Protein AF-A0A317HAG6-F1 (afdb_monomer)

Solvent-accessible surface area (backbone atoms only — not comparable to full-atom values): 12948 Å² total; per-residue (Å²): 136,82,82,52,76,68,60,55,57,68,71,51,66,76,84,76,55,86,86,60,59,86,61,69,52,50,59,63,59,68,75,58,62,95,79,69,44,75,64,53,51,51,49,50,54,53,48,55,60,52,61,72,74,57,69,47,69,64,56,53,50,47,53,49,50,53,47,52,52,50,52,54,51,48,58,72,68,46,90,58,65,54,77,54,59,66,53,59,71,74,32,32,64,68,66,44,39,42,74,54,52,53,50,52,40,45,74,70,69,34,50,64,51,79,42,90,41,96,52,87,64,39,28,30,35,36,34,38,57,91,93,49,76,76,40,81,56,45,69,44,39,57,51,76,16,29,28,37,61,39,69,36,60,51,101,80,61,46,78,73,50,73,74,42,50,10,54,49,55,45,48,50,46,30,39,77,65,67,62,46,54,67,72,56,47,32,74,76,72,48,72,79,69,92,46,72,70,33,44,68,62,52,52,50,50,50,52,47,57,74,70,60,49,93,72,81,79,133

Nearest PDB structures (foldseek):
  3lm4-assembly1_D  TM=3.904E-01  e=4.372E-01  Rhodococcus jostii RHA1
  7q2a-assembly1_C  TM=3.606E-01  e=6.226E-01  Rhodococcus jostii RHA1
  7q2a-assembly1_A  TM=3.622E-01  e=7.004E-01  Rhodococcus jostii RHA1
  7q2a-assembly1_D  TM=3.608E-01  e=7.004E-01  Rhodococcus jostii RHA1
  8eoi-assembly1_A  TM=4.236E-01  e=1.507E+00  Homo sapiens

Structure (mmCIF, N/CA/C/O backbone):
data_AF-A0A317HAG6-F1
#
_entry.id   AF-A0A317HAG6-F1
#
loop_
_atom_site.group_PDB
_atom_site.id
_atom_site.type_symbol
_atom_site.label_atom_id
_atom_site.label_alt_id
_atom_site.label_comp_id
_atom_site.label_asym_id
_atom_site.label_entity_id
_atom_site.label_seq_id
_atom_site.pdbx_PDB_ins_code
_atom_site.Cartn_x
_atom_site.Cartn_y
_atom_site.Cartn_z
_atom_site.occupancy
_atom_site.B_iso_or_equiv
_atom_site.auth_seq_id
_atom_site.auth_comp_id
_atom_site.auth_asym_id
_atom_site.auth_atom_id
_atom_site.pdbx_PDB_model_num
ATOM 1 N N . MET A 1 1 ? 7.154 60.391 -50.712 1.00 53.00 1 MET A N 1
ATOM 2 C CA . MET A 1 1 ? 7.141 59.162 -51.530 1.00 53.00 1 MET A CA 1
ATOM 3 C C . MET A 1 1 ? 7.407 58.021 -50.569 1.00 53.00 1 MET A C 1
ATOM 5 O O . MET A 1 1 ? 8.440 58.061 -49.916 1.00 53.00 1 MET A O 1
ATOM 9 N N . GLN A 1 2 ? 6.435 57.138 -50.335 1.00 51.62 2 GLN A N 1
ATOM 10 C CA . GLN A 1 2 ? 6.663 55.986 -49.458 1.00 51.62 2 GLN A CA 1
ATOM 11 C C . GLN A 1 2 ? 7.398 54.907 -50.265 1.00 51.62 2 GLN A C 1
ATOM 13 O O . GLN A 1 2 ? 7.008 54.693 -51.415 1.00 51.62 2 GLN A O 1
ATOM 18 N N . PRO A 1 3 ? 8.456 54.287 -49.714 1.00 59.84 3 PRO A N 1
ATOM 19 C CA . PRO A 1 3 ? 9.164 53.211 -50.393 1.00 59.84 3 PRO A CA 1
ATOM 20 C C . PRO A 1 3 ? 8.224 52.027 -50.618 1.00 59.84 3 PRO A C 1
ATOM 22 O O . PRO A 1 3 ? 7.351 51.734 -49.795 1.00 59.84 3 PRO A O 1
ATOM 25 N N . THR A 1 4 ? 8.381 51.384 -51.766 1.00 72.31 4 THR A N 1
ATOM 26 C CA . THR A 1 4 ? 7.565 50.240 -52.177 1.00 72.31 4 THR A CA 1
ATOM 27 C C . THR A 1 4 ? 7.909 48.992 -51.358 1.00 72.31 4 THR A C 1
ATOM 29 O O . THR A 1 4 ? 8.992 48.878 -50.783 1.00 72.31 4 THR A O 1
ATOM 32 N N . PHE A 1 5 ? 6.974 48.041 -51.273 1.00 58.91 5 PHE A N 1
ATOM 33 C CA . PHE A 1 5 ? 7.144 46.803 -50.499 1.00 58.91 5 PHE A CA 1
ATOM 34 C C . PHE A 1 5 ? 8.403 46.018 -50.913 1.00 58.91 5 PHE A C 1
ATOM 36 O O . PHE A 1 5 ? 9.107 45.480 -50.062 1.00 58.91 5 PHE A O 1
ATOM 43 N N . GLU A 1 6 ? 8.734 46.036 -52.204 1.00 64.62 6 GLU A N 1
ATOM 44 C CA . GLU A 1 6 ? 9.920 45.381 -52.766 1.00 64.62 6 GLU A CA 1
ATOM 45 C C . GLU A 1 6 ? 11.230 46.066 -52.335 1.00 64.62 6 GLU A C 1
ATOM 47 O O . GLU A 1 6 ? 12.210 45.395 -52.009 1.00 64.62 6 GLU A O 1
ATOM 52 N N . GLU A 1 7 ? 11.242 47.398 -52.226 1.00 66.88 7 GLU A N 1
ATOM 53 C CA . GLU A 1 7 ? 12.405 48.159 -51.744 1.00 66.88 7 GLU A CA 1
ATOM 54 C C . GLU A 1 7 ? 12.663 47.930 -50.246 1.00 66.88 7 GLU A C 1
ATOM 56 O O . GLU A 1 7 ? 13.813 47.879 -49.805 1.00 66.88 7 GLU A O 1
ATOM 61 N N . ILE A 1 8 ? 11.602 47.725 -49.457 1.00 62.62 8 ILE A N 1
ATOM 62 C CA . ILE A 1 8 ? 11.706 47.383 -48.029 1.00 62.62 8 ILE A CA 1
ATOM 63 C C . ILE A 1 8 ? 12.262 45.960 -47.855 1.00 62.62 8 ILE A C 1
ATOM 65 O O . ILE A 1 8 ? 13.075 45.720 -46.959 1.00 62.62 8 ILE A O 1
ATOM 69 N N . GLN A 1 9 ? 11.880 45.029 -48.733 1.00 59.69 9 GLN A N 1
ATOM 70 C CA . GLN A 1 9 ? 12.336 43.638 -48.701 1.00 59.69 9 GLN A CA 1
ATOM 71 C C . GLN A 1 9 ? 13.819 43.496 -49.090 1.00 59.69 9 GLN A C 1
ATOM 73 O O . GLN A 1 9 ? 14.526 42.664 -48.525 1.00 59.69 9 GLN A O 1
ATOM 78 N N . ALA A 1 10 ? 14.316 44.342 -49.999 1.00 62.59 10 ALA A N 1
ATOM 79 C CA . ALA A 1 10 ? 15.729 44.383 -50.379 1.00 62.59 10 ALA A CA 1
ATOM 80 C C . ALA A 1 10 ? 16.634 44.989 -49.286 1.00 62.59 10 ALA A C 1
ATOM 82 O O . ALA A 1 10 ? 17.782 44.571 -49.132 1.00 62.59 10 ALA A O 1
ATOM 83 N N . ALA A 1 11 ? 16.122 45.952 -48.509 1.00 61.00 11 ALA A N 1
ATOM 84 C CA . ALA A 1 11 ? 16.869 46.616 -47.438 1.00 61.00 11 ALA A CA 1
ATOM 85 C C . ALA A 1 11 ? 16.963 45.782 -46.143 1.00 61.00 11 ALA A C 1
ATOM 87 O O . ALA A 1 11 ? 17.911 45.934 -45.369 1.00 61.00 11 ALA A O 1
ATOM 88 N N . GLN A 1 12 ? 16.004 44.884 -45.895 1.00 53.56 12 GLN A N 1
ATOM 89 C CA . GLN A 1 12 ? 16.014 43.972 -44.748 1.00 53.56 12 GLN A CA 1
ATOM 90 C C . GLN A 1 12 ? 16.798 42.695 -45.088 1.00 53.56 12 GLN A C 1
ATOM 92 O O . GLN A 1 12 ? 16.230 41.666 -45.446 1.00 53.56 12 GLN A O 1
ATOM 97 N N . GLY A 1 13 ? 18.130 42.783 -45.007 1.00 56.59 13 GLY A N 1
ATOM 98 C CA . GLY A 1 13 ? 19.070 41.722 -45.390 1.00 56.59 13 GLY A CA 1
ATOM 99 C C . GLY A 1 13 ? 18.724 40.318 -44.873 1.00 56.59 13 GLY A C 1
ATOM 100 O O . GLY A 1 13 ? 18.232 40.188 -43.757 1.00 56.59 13 GLY A O 1
ATOM 101 N N . THR A 1 14 ? 18.997 39.319 -45.730 1.00 55.16 14 THR A N 1
ATOM 102 C CA . THR A 1 14 ? 18.992 37.828 -45.634 1.00 55.16 14 THR A CA 1
ATOM 103 C C . THR A 1 14 ? 17.969 37.079 -44.765 1.00 55.16 14 THR A C 1
ATOM 105 O O . THR A 1 14 ? 17.706 35.919 -45.052 1.00 55.16 14 THR A O 1
ATOM 108 N N . ARG A 1 15 ? 17.313 37.694 -43.781 1.00 48.28 15 ARG A N 1
ATOM 109 C CA . ARG A 1 15 ? 16.342 37.081 -42.863 1.00 48.28 15 ARG A CA 1
ATOM 110 C C . ARG A 1 15 ? 15.025 36.665 -43.523 1.00 48.28 15 ARG A C 1
ATOM 112 O O . ARG A 1 15 ? 14.297 35.876 -42.936 1.00 48.28 15 ARG A O 1
ATOM 119 N N . LEU A 1 16 ? 14.714 37.191 -44.710 1.00 50.78 16 LEU A N 1
ATOM 120 C CA . LEU A 1 16 ? 13.490 36.880 -45.465 1.00 50.78 16 LEU A CA 1
ATOM 121 C C . LEU A 1 16 ? 13.735 36.020 -46.718 1.00 50.78 16 LEU A C 1
ATOM 123 O O . LEU A 1 16 ? 12.783 35.734 -47.440 1.00 50.78 16 LEU A O 1
ATOM 127 N N . ARG A 1 17 ? 14.976 35.590 -46.999 1.00 54.16 17 ARG A N 1
ATOM 128 C CA . ARG A 1 17 ? 15.223 34.610 -48.070 1.00 54.16 17 ARG A CA 1
ATOM 129 C C . ARG A 1 17 ? 14.907 33.216 -47.533 1.00 54.16 17 ARG A C 1
ATOM 131 O O . ARG A 1 17 ? 15.710 32.639 -46.816 1.00 54.16 17 ARG A O 1
ATOM 138 N N . GLN A 1 18 ? 13.725 32.706 -47.867 1.00 54.47 18 GLN A N 1
ATOM 139 C CA . GLN A 1 18 ? 13.268 31.363 -47.488 1.00 54.47 18 GLN A CA 1
ATOM 140 C C . GLN A 1 18 ? 13.907 30.229 -48.310 1.00 54.47 18 GLN A C 1
ATOM 142 O O . GLN A 1 18 ? 13.764 29.074 -47.928 1.00 54.47 18 GLN A O 1
ATOM 147 N N . ASP A 1 19 ? 14.615 30.549 -49.399 1.00 55.88 19 ASP A N 1
ATOM 148 C CA . ASP A 1 19 ? 15.110 29.550 -50.362 1.00 55.88 19 ASP A CA 1
ATOM 149 C C . ASP A 1 19 ? 16.563 29.104 -50.156 1.00 55.88 19 ASP A C 1
ATOM 151 O O . ASP A 1 19 ? 17.034 28.227 -50.873 1.00 55.88 19 ASP A O 1
ATOM 155 N N . VAL A 1 20 ? 17.301 29.687 -49.209 1.00 55.81 20 VAL A N 1
ATOM 156 C CA . VAL A 1 20 ? 18.678 29.254 -48.928 1.00 55.81 20 VAL A CA 1
ATOM 157 C C . VAL A 1 20 ? 18.873 29.275 -47.430 1.00 55.81 20 VAL A C 1
ATOM 159 O O . VAL A 1 20 ? 18.994 30.348 -46.829 1.00 55.81 20 VAL A O 1
ATOM 162 N N . ASN A 1 21 ? 18.871 28.101 -46.809 1.00 59.66 21 ASN A N 1
ATOM 163 C CA . ASN A 1 21 ? 19.208 28.063 -45.406 1.00 59.66 21 ASN A CA 1
ATOM 164 C C . ASN A 1 21 ? 20.701 28.400 -45.248 1.00 59.66 21 ASN A C 1
ATOM 166 O O . ASN A 1 21 ? 21.515 27.942 -46.049 1.00 59.66 21 ASN A O 1
ATOM 170 N N . PRO A 1 22 ? 21.105 29.153 -44.210 1.00 54.81 22 PRO A N 1
ATOM 171 C CA . PRO A 1 22 ? 22.504 29.542 -44.004 1.00 54.81 22 PRO A CA 1
ATOM 172 C C . PRO A 1 22 ? 23.494 28.371 -43.882 1.00 54.81 22 PRO A C 1
ATOM 174 O O . PRO A 1 22 ? 24.695 28.580 -43.980 1.00 54.81 22 PRO A O 1
ATOM 177 N N . TRP A 1 23 ? 23.003 27.156 -43.628 1.00 59.19 23 TRP A N 1
ATOM 178 C CA . TRP A 1 23 ? 23.804 25.935 -43.527 1.00 59.19 23 TRP A CA 1
ATOM 179 C C . TRP A 1 23 ? 23.892 25.142 -44.837 1.00 59.19 23 TRP A C 1
ATOM 181 O O . TRP A 1 23 ? 24.731 24.253 -44.928 1.00 59.19 23 TRP A O 1
ATOM 191 N N . ASP A 1 24 ? 23.097 25.470 -45.860 1.00 60.22 24 ASP A N 1
ATOM 192 C CA . ASP A 1 24 ? 23.197 24.816 -47.174 1.00 60.22 24 ASP A CA 1
ATOM 193 C C . ASP A 1 24 ? 24.517 25.181 -47.882 1.00 60.22 24 ASP A C 1
ATOM 195 O O . ASP A 1 24 ? 25.028 24.410 -48.692 1.00 60.22 24 ASP A O 1
ATOM 199 N N . THR A 1 25 ? 25.124 26.323 -47.536 1.00 56.75 25 THR A N 1
ATOM 200 C CA . THR A 1 25 ? 26.477 26.693 -47.986 1.00 56.75 25 THR A CA 1
ATOM 201 C C . THR A 1 25 ? 27.580 26.090 -47.122 1.00 56.75 25 THR A C 1
ATOM 203 O O . THR A 1 25 ? 28.713 26.018 -47.576 1.00 56.75 25 THR A O 1
ATOM 206 N N . TYR A 1 26 ? 27.277 25.604 -45.914 1.00 48.47 26 TYR A N 1
ATOM 207 C CA . TYR A 1 26 ? 28.289 25.091 -44.983 1.00 48.47 26 TYR A CA 1
ATOM 208 C C . TYR A 1 26 ? 28.955 23.813 -45.505 1.00 48.47 26 TYR A C 1
ATOM 210 O O . TYR A 1 26 ? 30.163 23.640 -45.376 1.00 48.47 26 TYR A O 1
ATOM 218 N N . SER A 1 27 ? 28.180 22.934 -46.148 1.00 54.06 27 SER A N 1
ATOM 219 C CA . SER A 1 27 ? 28.707 21.736 -46.811 1.00 54.06 27 SER A CA 1
ATOM 220 C C . SER A 1 27 ? 29.571 22.097 -48.022 1.00 54.06 27 SER A C 1
ATOM 222 O O . SER A 1 27 ? 30.658 21.560 -48.180 1.00 54.06 27 SER A O 1
ATOM 224 N N . ALA A 1 28 ? 29.135 23.072 -48.827 1.00 55.75 28 ALA A N 1
ATOM 225 C CA . ALA A 1 28 ? 29.878 23.534 -50.000 1.00 55.75 28 ALA A CA 1
ATOM 226 C C . ALA A 1 28 ? 31.165 24.306 -49.643 1.00 55.75 28 ALA A C 1
ATOM 228 O O . ALA A 1 28 ? 32.125 24.273 -50.406 1.00 55.75 28 ALA A O 1
ATOM 229 N N . GLU A 1 29 ? 31.194 24.987 -48.493 1.00 54.41 29 GLU A N 1
ATOM 230 C CA . GLU A 1 29 ? 32.376 25.671 -47.951 1.00 54.41 29 GLU A CA 1
ATOM 231 C C . GLU A 1 29 ? 33.368 24.699 -47.288 1.00 54.41 29 GLU A C 1
ATOM 233 O O . GLU A 1 29 ? 34.565 24.971 -47.283 1.00 54.41 29 GLU A O 1
ATOM 238 N N . MET A 1 30 ? 32.898 23.560 -46.765 1.00 51.91 30 MET A N 1
ATOM 239 C CA . MET A 1 30 ? 33.751 22.490 -46.221 1.00 51.91 30 MET A CA 1
ATOM 240 C C . MET A 1 30 ? 34.339 21.578 -47.308 1.00 51.91 30 MET A C 1
ATOM 242 O O . MET A 1 30 ? 35.431 21.047 -47.127 1.00 51.91 30 MET A O 1
ATOM 246 N N . ASP A 1 31 ? 33.642 21.409 -48.436 1.00 52.06 31 ASP A N 1
ATOM 247 C CA . ASP A 1 31 ? 34.062 20.522 -49.531 1.00 52.06 31 ASP A CA 1
ATOM 248 C C . ASP A 1 31 ? 35.133 21.131 -50.456 1.00 52.06 31 ASP A C 1
ATOM 250 O O . ASP A 1 31 ? 35.652 20.442 -51.337 1.00 52.06 31 ASP A O 1
ATOM 254 N N . PHE A 1 32 ? 35.480 22.413 -50.296 1.00 51.19 32 PHE A N 1
ATOM 255 C CA . PHE A 1 32 ? 36.412 23.089 -51.200 1.00 51.19 32 PHE A CA 1
ATOM 256 C C . PHE A 1 32 ? 37.341 24.061 -50.468 1.00 51.19 32 PHE A C 1
ATOM 258 O O . PHE A 1 32 ? 37.243 25.278 -50.618 1.00 51.19 32 PHE A O 1
ATOM 265 N N . ASP A 1 33 ? 38.298 23.515 -49.719 1.00 51.16 33 ASP A N 1
ATOM 266 C CA . ASP A 1 33 ? 39.528 24.245 -49.419 1.00 51.16 33 ASP A CA 1
ATOM 267 C C . ASP A 1 33 ? 40.542 23.957 -50.550 1.00 51.16 33 ASP A C 1
ATOM 269 O O . ASP A 1 33 ? 41.047 22.832 -50.656 1.00 51.16 33 ASP A O 1
ATOM 273 N N . PRO A 1 34 ? 40.802 24.910 -51.467 1.00 54.91 34 PRO A N 1
ATOM 274 C CA . PRO A 1 34 ? 41.621 24.686 -52.661 1.00 54.91 34 PRO A CA 1
ATOM 275 C C . PRO A 1 34 ? 43.101 24.373 -52.369 1.00 54.91 34 PRO A C 1
ATOM 277 O O . PRO A 1 34 ? 43.828 24.033 -53.302 1.00 54.91 34 PRO A O 1
ATOM 280 N N . ASP A 1 35 ? 43.530 24.434 -51.103 1.00 56.09 35 ASP A N 1
ATOM 281 C CA . ASP A 1 35 ? 44.892 24.124 -50.655 1.00 56.09 35 ASP A CA 1
ATOM 282 C C . ASP A 1 35 ? 45.018 22.785 -49.888 1.00 56.09 35 ASP A C 1
ATOM 284 O O . ASP A 1 35 ? 46.095 22.475 -49.362 1.00 56.09 35 ASP A O 1
ATOM 288 N N . ILE A 1 36 ? 43.980 21.930 -49.855 1.00 57.44 36 ILE A N 1
ATOM 289 C CA . ILE A 1 36 ? 44.128 20.557 -49.335 1.00 57.44 36 ILE A CA 1
ATOM 290 C C . ILE A 1 36 ? 44.965 19.733 -50.314 1.00 57.44 36 ILE A C 1
ATOM 292 O O . ILE A 1 36 ? 44.502 19.136 -51.287 1.00 57.44 36 ILE A O 1
ATOM 296 N N . THR A 1 37 ? 46.263 19.704 -50.039 1.00 67.50 37 THR A N 1
ATOM 297 C CA . THR A 1 37 ? 47.188 18.794 -50.705 1.00 67.50 37 THR A CA 1
ATOM 298 C C . THR A 1 37 ? 46.797 17.334 -50.413 1.00 67.50 37 THR A C 1
ATOM 300 O O . THR A 1 37 ? 46.320 17.027 -49.317 1.00 67.50 37 THR A O 1
ATOM 303 N N . PRO A 1 38 ? 47.046 16.389 -51.341 1.00 70.38 38 PRO A N 1
ATOM 304 C CA . PRO A 1 38 ? 46.760 14.962 -51.128 1.00 70.38 38 PRO A CA 1
ATOM 305 C C . PRO A 1 38 ? 47.443 14.382 -49.881 1.00 70.38 38 PRO A C 1
ATOM 307 O O . PRO A 1 38 ? 46.998 13.390 -49.311 1.00 70.38 38 PRO A O 1
ATOM 310 N N . GLU A 1 3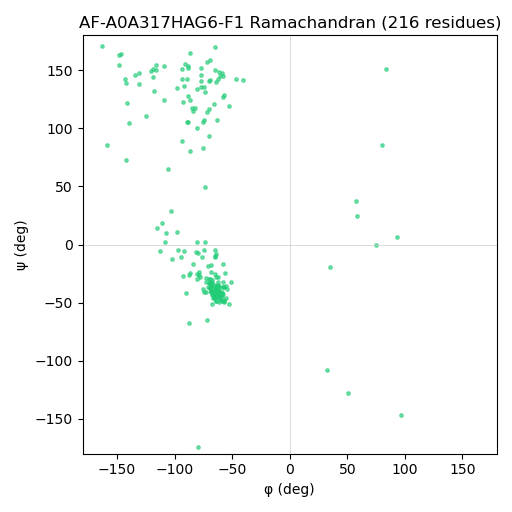9 ? 48.541 15.007 -49.462 1.00 69.31 39 GLU A N 1
ATOM 311 C CA . GLU A 1 39 ? 49.291 14.665 -48.260 1.00 69.31 39 GLU A CA 1
ATOM 312 C C . GLU A 1 39 ? 48.584 15.139 -46.982 1.00 69.31 39 GLU A C 1
ATOM 314 O O . GLU A 1 39 ? 48.534 14.389 -46.009 1.00 69.31 39 GLU A O 1
ATOM 319 N N . LEU A 1 40 ? 47.955 16.321 -47.008 1.00 69.56 40 LEU A N 1
ATOM 320 C CA . LEU A 1 40 ? 47.132 16.828 -45.910 1.00 69.56 40 LEU A CA 1
ATOM 321 C C . LEU A 1 40 ? 45.846 16.009 -45.751 1.00 69.56 40 LEU A C 1
ATOM 323 O O . LEU A 1 40 ? 45.499 15.656 -44.630 1.00 69.56 40 LEU A O 1
ATOM 327 N N . GLN A 1 41 ? 45.197 15.616 -46.854 1.00 69.75 41 GLN A N 1
ATOM 328 C CA . GLN A 1 41 ? 44.040 14.714 -46.796 1.00 69.75 41 GLN A CA 1
ATOM 329 C C . GLN A 1 41 ? 44.414 13.371 -46.159 1.00 69.75 41 GLN A C 1
ATOM 331 O O . GLN A 1 41 ? 43.714 12.887 -45.276 1.00 69.75 41 GLN A O 1
ATOM 336 N N . ARG A 1 42 ? 45.570 12.804 -46.533 1.00 76.31 42 ARG A N 1
ATOM 337 C CA . ARG A 1 42 ? 46.060 11.558 -45.931 1.00 76.31 42 ARG A CA 1
ATOM 338 C C . ARG A 1 42 ? 46.341 11.710 -44.435 1.00 76.31 42 ARG A C 1
ATOM 340 O O . ARG A 1 42 ? 46.051 10.793 -43.679 1.00 76.31 42 ARG A O 1
ATOM 347 N N . GLN A 1 43 ? 46.886 12.851 -44.008 1.00 73.75 43 GLN A N 1
ATOM 348 C CA . GLN A 1 43 ? 47.118 13.149 -42.591 1.00 73.75 43 GLN A CA 1
ATOM 349 C C . GLN A 1 43 ? 45.813 13.360 -41.817 1.00 73.75 43 GLN A C 1
ATOM 351 O O . GLN A 1 43 ? 45.724 12.934 -40.669 1.00 73.75 43 GLN A O 1
ATOM 356 N N . ILE A 1 44 ? 44.800 13.977 -42.432 1.00 72.25 44 ILE A N 1
ATOM 357 C CA . ILE A 1 44 ? 43.459 14.125 -41.852 1.00 72.25 44 ILE A CA 1
ATOM 358 C C . ILE A 1 44 ? 42.807 12.751 -41.685 1.00 72.25 44 ILE A C 1
ATOM 360 O O . ILE A 1 44 ? 42.292 12.458 -40.610 1.00 72.25 44 ILE A O 1
ATOM 364 N N . ASP A 1 45 ? 42.884 11.890 -42.700 1.00 73.88 45 ASP A N 1
ATOM 365 C CA . ASP A 1 45 ? 42.321 10.538 -42.656 1.00 73.88 45 ASP A CA 1
ATOM 366 C C . ASP A 1 45 ? 43.044 9.659 -41.617 1.00 73.88 45 ASP A C 1
ATOM 368 O O . ASP A 1 45 ? 42.402 8.941 -40.849 1.00 73.88 45 ASP A O 1
ATOM 372 N N . GLU A 1 46 ? 44.376 9.753 -41.536 1.00 72.06 46 GLU A N 1
ATOM 373 C CA . GLU A 1 46 ? 45.203 9.065 -40.534 1.00 72.06 46 GLU A CA 1
ATOM 374 C C . GLU A 1 46 ? 44.899 9.581 -39.113 1.00 72.06 46 GLU A C 1
ATOM 376 O O . GLU A 1 46 ? 44.688 8.795 -38.187 1.00 72.06 46 GLU A O 1
ATOM 381 N N . TYR A 1 47 ? 44.761 10.898 -38.932 1.00 64.25 47 TYR A N 1
ATOM 382 C CA . TYR A 1 47 ? 44.358 11.503 -37.660 1.00 64.25 47 TYR A CA 1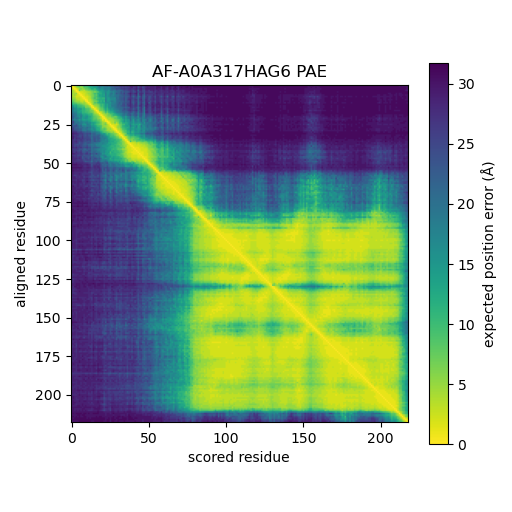
ATOM 383 C C . TYR A 1 47 ? 42.932 11.100 -37.256 1.00 64.25 47 TYR A C 1
ATOM 385 O O . TYR A 1 47 ? 42.699 10.736 -36.102 1.00 64.25 47 TYR A O 1
ATOM 393 N N . ALA A 1 48 ? 41.975 11.098 -38.188 1.00 66.56 48 ALA A N 1
ATOM 394 C CA . ALA A 1 48 ? 40.591 10.700 -37.942 1.00 66.56 48 ALA A CA 1
ATOM 395 C C . ALA A 1 48 ? 40.486 9.227 -37.514 1.00 66.56 48 ALA A C 1
ATOM 397 O O . ALA A 1 48 ? 39.759 8.914 -36.568 1.00 66.56 48 ALA A O 1
ATOM 398 N N . GLN A 1 49 ? 41.270 8.336 -38.132 1.00 64.88 49 GLN A N 1
ATOM 399 C CA . GLN A 1 49 ? 41.366 6.930 -37.720 1.00 64.88 49 GLN A CA 1
ATOM 400 C C . GLN A 1 49 ? 41.900 6.789 -36.285 1.00 64.88 49 GLN A C 1
ATOM 402 O O . GLN A 1 49 ? 41.363 6.010 -35.498 1.00 64.88 49 GLN A O 1
ATOM 407 N N . HIS A 1 50 ? 42.886 7.599 -35.893 1.00 60.28 50 HIS A N 1
ATOM 408 C CA . HIS A 1 50 ? 43.455 7.564 -34.542 1.00 60.28 50 HIS A CA 1
ATOM 409 C C . HIS A 1 50 ? 42.610 8.269 -33.467 1.00 60.28 50 HIS A C 1
ATOM 411 O O . HIS A 1 50 ? 42.716 7.929 -32.285 1.00 60.28 50 HIS A O 1
ATOM 417 N N . THR A 1 51 ? 41.750 9.217 -33.852 1.00 53.16 51 THR A N 1
ATOM 418 C CA . THR A 1 51 ? 40.910 9.994 -32.921 1.00 53.16 51 THR A CA 1
ATOM 419 C C . THR A 1 51 ? 39.768 9.153 -32.337 1.00 53.16 51 THR A C 1
ATOM 421 O O . THR A 1 51 ? 39.356 9.373 -31.199 1.00 53.16 51 THR A O 1
ATOM 424 N N . HIS A 1 52 ? 39.288 8.146 -33.074 1.00 52.62 52 HIS A N 1
ATOM 425 C CA . HIS A 1 52 ? 38.202 7.272 -32.621 1.00 52.62 52 HIS A CA 1
ATOM 426 C C . HIS A 1 52 ? 38.665 6.069 -31.781 1.00 52.62 52 HIS A C 1
ATOM 428 O O . HIS A 1 52 ? 37.894 5.579 -30.957 1.00 52.62 52 HIS A O 1
ATOM 434 N N . GLU A 1 53 ? 39.913 5.613 -31.926 1.00 48.16 53 GLU A N 1
ATOM 435 C CA . GLU A 1 53 ? 40.424 4.451 -31.178 1.00 48.16 53 GLU A CA 1
ATOM 436 C C . GLU A 1 53 ? 41.017 4.810 -29.806 1.00 48.16 53 GLU A C 1
ATOM 438 O O . GLU A 1 53 ? 40.980 3.999 -28.876 1.00 48.16 53 GLU A O 1
ATOM 443 N N . ASN A 1 54 ? 41.499 6.043 -29.631 1.00 50.34 54 ASN A N 1
ATOM 444 C CA . ASN A 1 54 ? 42.134 6.498 -28.395 1.00 50.34 54 ASN A CA 1
ATOM 445 C C . ASN A 1 54 ? 41.234 7.436 -27.584 1.00 50.34 54 ASN A C 1
ATOM 447 O O . ASN A 1 54 ? 41.595 8.578 -27.297 1.00 50.34 54 ASN A O 1
ATOM 451 N N . SER A 1 55 ? 40.096 6.941 -27.084 1.00 56.84 55 SER A N 1
ATOM 452 C CA . SER A 1 55 ? 39.623 7.511 -25.819 1.00 56.84 55 SER A CA 1
ATOM 453 C C . SER A 1 55 ? 40.698 7.168 -24.779 1.00 56.84 55 SER A C 1
ATOM 455 O O . SER A 1 55 ? 40.841 5.991 -24.433 1.00 56.84 55 SER A O 1
ATOM 457 N N . SER A 1 56 ? 41.488 8.162 -24.351 1.00 67.25 56 SER A N 1
ATOM 458 C CA . SER A 1 56 ? 42.541 8.010 -23.334 1.00 67.25 56 SER A CA 1
ATOM 459 C C . SER A 1 56 ? 42.056 7.101 -22.202 1.00 67.25 56 SER A C 1
ATOM 461 O O . SER A 1 56 ? 40.889 7.188 -21.815 1.00 67.25 56 SER A O 1
ATOM 463 N N . ASN A 1 57 ? 42.918 6.239 -21.652 1.00 66.31 57 ASN A N 1
ATOM 464 C CA . ASN A 1 57 ? 42.555 5.422 -20.485 1.00 66.31 57 ASN A CA 1
ATOM 465 C C . ASN A 1 57 ? 41.961 6.288 -19.365 1.00 66.31 57 ASN A C 1
ATOM 467 O O . ASN A 1 57 ? 41.002 5.872 -18.732 1.00 66.31 57 ASN A O 1
ATOM 471 N N . GLN A 1 58 ? 42.422 7.537 -19.241 1.00 66.44 58 GLN A N 1
ATOM 472 C CA . GLN A 1 58 ? 41.851 8.538 -18.341 1.00 66.44 58 GLN A CA 1
ATOM 473 C C . GLN A 1 58 ? 40.375 8.838 -18.642 1.00 66.44 58 GLN A C 1
ATOM 475 O O . GLN A 1 58 ? 39.574 8.900 -17.725 1.00 66.44 58 GLN A O 1
ATOM 480 N N . ASN A 1 59 ? 39.967 8.950 -19.910 1.00 69.94 59 ASN A N 1
ATOM 481 C CA . ASN A 1 59 ? 38.562 9.169 -20.276 1.00 69.94 59 ASN A CA 1
ATOM 482 C C . ASN A 1 59 ? 37.698 7.931 -19.994 1.00 69.94 59 ASN A C 1
ATOM 484 O O . ASN A 1 59 ? 36.525 8.073 -19.657 1.00 69.94 59 ASN A O 1
ATOM 488 N N . LYS A 1 60 ? 38.258 6.720 -20.124 1.00 74.94 60 LYS A N 1
ATOM 489 C CA . LYS A 1 60 ? 37.558 5.471 -19.773 1.00 74.94 60 LYS A CA 1
ATOM 490 C C . LYS A 1 60 ? 37.425 5.308 -18.257 1.00 74.94 60 LYS A C 1
ATOM 492 O O . LYS A 1 60 ? 36.366 4.897 -17.795 1.00 74.94 60 LYS A O 1
ATOM 497 N N . GLU A 1 61 ? 38.469 5.647 -17.505 1.00 75.12 61 GLU A N 1
ATOM 498 C CA . GLU A 1 61 ? 38.481 5.655 -16.038 1.00 75.12 61 GLU A CA 1
ATOM 499 C C . GLU A 1 61 ? 37.529 6.713 -15.480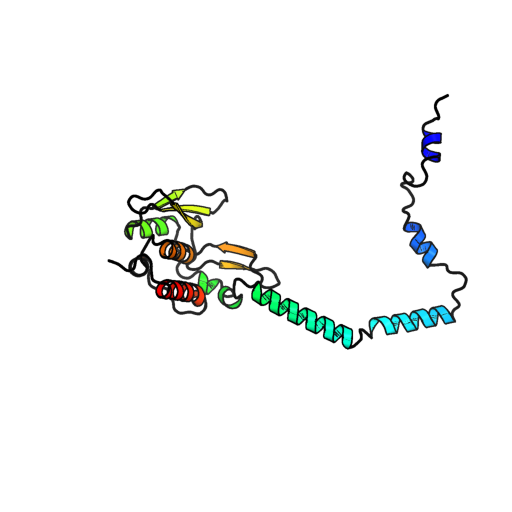 1.00 75.12 61 GLU A C 1
ATOM 501 O O . GLU A 1 61 ? 36.734 6.406 -14.598 1.00 75.12 61 GLU A O 1
ATOM 506 N N . GLU A 1 62 ? 37.520 7.921 -16.048 1.00 75.44 62 GLU A N 1
ATOM 507 C CA . GLU A 1 62 ? 36.532 8.945 -15.712 1.00 75.44 62 GLU A CA 1
ATOM 508 C C . GLU A 1 62 ? 35.122 8.453 -16.052 1.00 75.44 62 GLU A C 1
ATOM 510 O O . GLU A 1 62 ? 34.259 8.458 -15.185 1.00 75.44 62 GLU A O 1
ATOM 515 N N . LEU A 1 63 ? 34.866 7.925 -17.253 1.00 76.06 63 LEU A N 1
ATOM 516 C CA . LEU A 1 63 ? 33.545 7.385 -17.598 1.00 76.06 63 LEU A CA 1
ATOM 517 C C . LEU A 1 63 ? 33.105 6.258 -16.647 1.00 76.06 63 LEU A C 1
ATOM 519 O O . LEU A 1 63 ? 31.925 6.177 -16.313 1.00 76.06 63 LEU A O 1
ATOM 523 N N . ALA A 1 64 ? 34.030 5.412 -16.186 1.00 77.50 64 ALA A N 1
ATOM 524 C CA . ALA A 1 64 ? 33.761 4.399 -15.170 1.00 77.50 64 ALA A CA 1
ATOM 525 C C . ALA A 1 64 ? 33.446 5.024 -13.800 1.00 77.50 64 ALA A C 1
ATOM 527 O O . ALA A 1 64 ? 32.464 4.622 -13.181 1.00 77.50 64 ALA A O 1
ATOM 528 N N . ARG A 1 65 ? 34.195 6.050 -13.370 1.00 79.25 65 ARG A N 1
ATOM 529 C CA . ARG A 1 65 ? 33.925 6.800 -12.133 1.00 79.25 65 ARG A CA 1
ATOM 530 C C . ARG A 1 65 ? 32.548 7.457 -12.172 1.00 79.25 65 ARG A C 1
ATOM 532 O O . ARG A 1 65 ? 31.761 7.294 -11.252 1.00 79.25 65 ARG A O 1
ATOM 539 N N . TRP A 1 66 ? 32.223 8.131 -13.272 1.00 69.62 66 TRP A N 1
ATOM 540 C CA . TRP A 1 66 ? 30.916 8.747 -13.495 1.00 69.62 66 TRP A CA 1
ATOM 541 C C . TRP A 1 66 ? 29.791 7.708 -13.545 1.00 69.62 66 TRP A C 1
ATOM 543 O O . TRP A 1 66 ? 28.694 7.973 -13.060 1.00 69.62 66 TRP A O 1
ATOM 553 N N . LYS A 1 67 ? 30.034 6.513 -14.100 1.00 77.62 67 LYS A N 1
ATOM 554 C CA . LYS A 1 67 ? 29.075 5.401 -14.033 1.00 77.62 67 LYS A CA 1
ATOM 555 C C . LYS A 1 67 ? 28.861 4.917 -12.604 1.00 77.62 67 LYS A C 1
ATOM 557 O O . LYS A 1 67 ? 27.714 4.749 -12.218 1.00 77.62 67 LYS A O 1
ATOM 562 N N . GLU A 1 68 ? 29.918 4.736 -11.822 1.00 75.00 68 GLU A N 1
ATOM 563 C CA . GLU A 1 68 ? 29.825 4.304 -10.424 1.00 75.00 68 GLU A CA 1
ATOM 564 C C . GLU A 1 68 ? 29.133 5.358 -9.542 1.00 75.00 68 GLU A C 1
ATOM 566 O O . GLU A 1 68 ? 28.252 5.028 -8.746 1.00 75.00 68 GLU A O 1
ATOM 571 N N . GLU A 1 69 ? 29.453 6.640 -9.739 1.00 68.94 69 GLU A N 1
ATOM 572 C CA . GLU A 1 69 ? 28.754 7.767 -9.113 1.00 68.94 69 GLU A CA 1
ATOM 573 C C . GLU A 1 69 ? 27.266 7.751 -9.496 1.00 68.94 69 GLU A C 1
ATOM 575 O O . GLU A 1 69 ? 26.407 7.766 -8.619 1.00 68.94 69 GLU A O 1
ATOM 580 N N . ASN A 1 70 ? 26.932 7.598 -10.779 1.00 66.12 70 ASN A N 1
ATOM 581 C CA . ASN A 1 70 ? 25.538 7.519 -11.218 1.00 66.12 70 ASN A CA 1
ATOM 582 C C . ASN A 1 70 ? 24.814 6.270 -10.694 1.00 66.12 70 ASN A C 1
ATOM 584 O O . ASN A 1 70 ? 23.643 6.359 -10.340 1.00 66.12 70 ASN A O 1
ATOM 588 N N . GLU A 1 71 ? 25.478 5.118 -10.611 1.00 68.25 71 GLU A N 1
ATOM 589 C CA . GLU A 1 71 ? 24.911 3.886 -10.054 1.00 68.25 71 GLU A CA 1
ATOM 590 C C . GLU A 1 71 ? 24.680 3.995 -8.544 1.00 68.25 71 GLU A C 1
ATOM 592 O O . GLU A 1 71 ? 23.660 3.521 -8.042 1.00 68.25 71 GLU A O 1
ATOM 597 N N . SER A 1 72 ? 25.597 4.622 -7.802 1.00 62.66 72 SER A N 1
ATOM 598 C CA . SER A 1 72 ? 25.420 4.873 -6.366 1.00 62.66 72 SER A CA 1
ATOM 599 C C . SER A 1 72 ? 24.268 5.844 -6.106 1.00 62.66 72 SER A C 1
ATOM 601 O O . SER A 1 72 ? 23.383 5.547 -5.306 1.00 62.66 72 SER A O 1
ATOM 603 N N . VAL A 1 73 ? 24.193 6.929 -6.876 1.00 58.25 73 VAL A N 1
ATOM 604 C CA . VAL A 1 73 ? 23.092 7.893 -6.829 1.00 58.25 73 VAL A CA 1
ATOM 605 C C . VAL A 1 73 ? 21.766 7.239 -7.248 1.00 58.25 73 VAL A C 1
ATOM 607 O O . VAL A 1 73 ? 20.740 7.448 -6.604 1.00 58.25 73 VAL A O 1
ATOM 610 N N . ALA A 1 74 ? 21.761 6.374 -8.265 1.00 55.16 74 ALA A N 1
ATOM 611 C CA . ALA A 1 74 ? 20.576 5.618 -8.672 1.00 55.16 74 ALA A CA 1
ATOM 612 C C . ALA A 1 74 ? 20.097 4.647 -7.580 1.00 55.16 74 ALA A C 1
ATOM 614 O O . ALA A 1 74 ? 18.890 4.531 -7.367 1.00 55.16 74 ALA A O 1
ATOM 615 N N . LYS A 1 75 ? 21.010 4.002 -6.839 1.00 57.41 75 LYS A N 1
ATOM 616 C CA . LYS A 1 75 ? 20.670 3.185 -5.658 1.00 57.41 75 LYS A CA 1
ATOM 617 C C . LYS A 1 75 ? 20.040 4.028 -4.546 1.00 57.41 75 LYS A C 1
ATOM 619 O O . LYS A 1 75 ? 19.100 3.569 -3.905 1.00 57.41 75 LYS A O 1
ATOM 624 N N . GLU A 1 76 ? 20.499 5.261 -4.338 1.00 48.88 76 GLU A N 1
ATOM 625 C CA . GLU A 1 76 ? 19.893 6.189 -3.369 1.00 48.88 76 GLU A CA 1
ATOM 626 C C . GLU A 1 76 ? 18.493 6.660 -3.801 1.00 48.88 76 GLU A C 1
ATOM 628 O O . GLU A 1 76 ? 17.595 6.803 -2.967 1.00 48.88 76 GLU A O 1
ATOM 633 N N . TYR A 1 77 ? 18.264 6.832 -5.108 1.00 43.09 77 TYR A N 1
ATOM 634 C CA . TYR A 1 77 ? 16.943 7.132 -5.672 1.00 43.09 77 TYR A CA 1
ATOM 635 C C . TYR A 1 77 ? 16.042 5.900 -5.855 1.00 43.09 77 TYR A C 1
ATOM 637 O O . TYR A 1 77 ? 14.854 6.056 -6.157 1.00 43.09 77 TYR A O 1
ATOM 645 N N . GLN A 1 78 ? 16.532 4.679 -5.622 1.00 52.47 78 GLN A N 1
ATOM 646 C CA . GLN A 1 78 ? 15.700 3.476 -5.598 1.00 52.47 78 GLN A CA 1
ATOM 647 C C . GLN A 1 78 ? 14.887 3.422 -4.298 1.00 52.47 78 GLN A C 1
ATOM 649 O O . GLN A 1 78 ? 15.193 2.725 -3.335 1.00 52.47 78 GLN A O 1
ATOM 654 N N . TRP A 1 79 ? 13.753 4.126 -4.294 1.00 51.97 79 TRP A N 1
ATOM 655 C CA . TRP A 1 79 ? 12.745 4.073 -3.224 1.00 51.97 79 TRP A CA 1
ATOM 656 C C . TRP A 1 79 ? 12.082 2.686 -3.092 1.00 51.97 79 TRP A C 1
ATOM 658 O O . TRP A 1 79 ? 11.281 2.437 -2.178 1.00 51.97 79 TRP A O 1
ATOM 668 N N . VAL A 1 80 ? 12.360 1.794 -4.042 1.00 59.91 80 VAL A N 1
ATOM 669 C CA . VAL A 1 80 ? 11.821 0.449 -4.195 1.00 59.91 80 VAL A CA 1
ATOM 670 C C . VAL A 1 80 ? 12.960 -0.448 -4.675 1.00 59.91 80 VAL A C 1
ATOM 672 O O . VAL A 1 80 ? 13.523 -0.179 -5.729 1.00 59.91 80 VAL A O 1
ATOM 675 N N . THR A 1 81 ? 13.285 -1.506 -3.931 1.00 64.25 81 THR A N 1
ATOM 676 C CA . THR A 1 81 ? 14.220 -2.539 -4.390 1.00 64.25 81 THR A CA 1
ATOM 677 C C . THR A 1 81 ? 13.549 -3.350 -5.507 1.00 64.25 81 THR A C 1
ATOM 679 O O . THR A 1 81 ? 12.524 -3.992 -5.249 1.00 64.25 81 THR A O 1
ATOM 682 N N . PRO A 1 82 ? 14.076 -3.339 -6.748 1.00 63.94 82 PRO A N 1
ATOM 683 C CA . PRO A 1 82 ? 13.433 -4.014 -7.881 1.00 63.94 82 PRO A CA 1
ATOM 684 C C . PRO A 1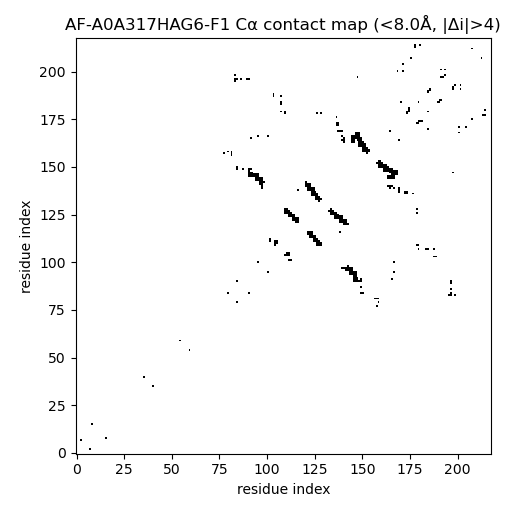 82 ? 13.219 -5.514 -7.644 1.00 63.94 82 PRO A C 1
ATOM 686 O O . PRO A 1 82 ? 12.212 -6.085 -8.056 1.00 63.94 82 PRO A O 1
ATOM 689 N N . GLU A 1 83 ? 14.120 -6.149 -6.894 1.00 66.19 83 GLU A N 1
ATOM 690 C CA . GLU A 1 83 ? 14.067 -7.575 -6.557 1.00 66.19 83 GLU A CA 1
ATOM 691 C C . GLU A 1 83 ? 12.811 -7.959 -5.753 1.00 66.19 83 GLU A C 1
ATOM 693 O O . GLU A 1 83 ? 12.198 -8.987 -6.037 1.00 66.19 83 GLU A O 1
ATOM 698 N N . GLU A 1 84 ? 12.342 -7.105 -4.832 1.00 66.69 84 GLU A N 1
ATOM 699 C CA . GLU A 1 84 ? 11.121 -7.355 -4.040 1.00 66.69 84 GLU A CA 1
ATOM 700 C C . GLU A 1 84 ? 9.826 -7.258 -4.877 1.00 66.69 84 GLU A C 1
ATOM 702 O O . GLU A 1 84 ? 8.753 -7.724 -4.460 1.00 66.69 84 GLU A O 1
ATOM 707 N N . TYR A 1 85 ? 9.901 -6.613 -6.044 1.00 72.38 85 TYR A N 1
ATOM 708 C CA . TYR A 1 85 ? 8.764 -6.326 -6.922 1.00 72.38 85 TYR A CA 1
ATOM 709 C C . TYR A 1 85 ? 8.811 -7.083 -8.252 1.00 72.38 85 TYR A C 1
ATOM 711 O O . TYR A 1 85 ? 7.827 -7.047 -8.989 1.00 72.38 85 TYR A O 1
ATOM 719 N N . ARG A 1 86 ? 9.903 -7.810 -8.519 1.00 69.31 86 ARG A N 1
ATOM 720 C CA . ARG A 1 86 ? 10.125 -8.601 -9.735 1.00 69.31 86 ARG A CA 1
ATOM 721 C C . ARG A 1 86 ? 9.086 -9.711 -9.920 1.00 69.31 86 ARG A C 1
ATOM 723 O O . ARG A 1 86 ? 8.689 -10.000 -11.044 1.00 69.31 86 ARG A O 1
ATOM 730 N N . ASP A 1 87 ? 8.626 -10.324 -8.829 1.00 77.94 87 ASP A N 1
ATOM 731 C CA . ASP A 1 87 ? 7.602 -11.374 -8.873 1.00 77.94 87 ASP A CA 1
ATOM 732 C C . ASP A 1 87 ? 6.191 -10.791 -8.684 1.00 77.94 87 ASP A C 1
ATOM 734 O O . ASP A 1 87 ? 5.671 -10.701 -7.566 1.00 77.94 87 ASP A O 1
ATOM 738 N N . GLU A 1 88 ? 5.550 -10.397 -9.792 1.00 80.38 88 GLU A N 1
ATOM 739 C CA . GLU A 1 88 ? 4.151 -9.947 -9.776 1.00 80.38 88 GLU A CA 1
ATOM 740 C C . GLU A 1 88 ? 3.208 -11.033 -9.219 1.00 80.38 88 GLU A C 1
ATOM 742 O O . GLU A 1 88 ? 2.259 -10.718 -8.495 1.00 80.38 88 GLU A O 1
ATOM 747 N N . GLY A 1 89 ? 3.470 -12.312 -9.513 1.00 81.44 89 GLY A N 1
ATOM 748 C CA . GLY A 1 89 ? 2.600 -13.435 -9.158 1.00 81.44 89 GLY A CA 1
ATOM 749 C C . GLY A 1 89 ? 2.516 -13.658 -7.651 1.00 81.44 89 GLY A C 1
ATOM 750 O O . GLY A 1 89 ? 1.419 -13.757 -7.091 1.00 81.44 89 GLY A O 1
ATOM 751 N N . ALA A 1 90 ? 3.660 -13.647 -6.964 1.00 83.06 90 ALA A N 1
ATOM 752 C CA . ALA A 1 90 ? 3.702 -13.757 -5.506 1.00 83.06 90 ALA A CA 1
ATOM 753 C C . ALA A 1 90 ? 2.990 -12.590 -4.794 1.00 83.06 90 ALA A C 1
ATOM 755 O O . ALA A 1 90 ? 2.456 -12.771 -3.694 1.00 83.06 90 ALA A O 1
ATOM 756 N N . ARG A 1 91 ? 2.937 -11.406 -5.422 1.00 86.50 91 ARG A N 1
ATOM 757 C CA . ARG A 1 91 ? 2.307 -10.195 -4.865 1.00 86.50 91 ARG A CA 1
ATOM 758 C C . ARG A 1 91 ? 0.790 -10.164 -5.022 1.00 86.50 91 ARG A C 1
ATOM 760 O O . ARG A 1 91 ? 0.118 -9.543 -4.194 1.00 86.50 91 ARG A O 1
ATOM 767 N N . VAL A 1 92 ? 0.235 -10.859 -6.021 1.00 88.56 92 VAL A N 1
ATOM 768 C CA . VAL A 1 92 ? -1.225 -11.008 -6.171 1.00 88.56 92 VAL A CA 1
ATOM 769 C C . VAL A 1 92 ? -1.823 -11.672 -4.933 1.00 88.56 92 VAL A C 1
ATOM 771 O O . VAL A 1 92 ? -2.831 -11.186 -4.414 1.00 88.56 92 VAL A O 1
ATOM 774 N N . GLY A 1 93 ? -1.176 -12.729 -4.430 1.00 88.56 93 GLY A N 1
ATOM 775 C CA . GLY A 1 93 ? -1.555 -13.398 -3.188 1.00 88.56 93 GLY A CA 1
ATOM 776 C C . GLY A 1 93 ? -3.041 -13.766 -3.151 1.00 88.56 93 GLY A C 1
ATOM 777 O O . GLY A 1 93 ? -3.554 -14.395 -4.075 1.00 88.56 93 GLY A O 1
ATOM 778 N N . ARG A 1 94 ? -3.742 -13.375 -2.082 1.00 92.00 94 ARG A N 1
ATOM 779 C CA . ARG A 1 94 ? -5.209 -13.459 -2.001 1.00 92.00 94 ARG A CA 1
ATOM 780 C C . ARG A 1 94 ? -5.850 -12.176 -2.549 1.00 92.00 94 ARG A C 1
ATOM 782 O O . ARG A 1 94 ? -5.869 -11.182 -1.819 1.00 92.00 94 ARG A O 1
ATOM 789 N N . PRO A 1 95 ? -6.442 -12.170 -3.757 1.00 93.81 95 PRO A N 1
ATOM 790 C CA . PRO A 1 95 ? -7.157 -10.998 -4.239 1.00 93.81 95 PRO A CA 1
ATOM 791 C C . PRO A 1 95 ? -8.457 -10.780 -3.451 1.00 93.81 95 PRO A C 1
ATOM 793 O O . PRO A 1 95 ? -9.169 -11.729 -3.118 1.00 93.81 95 PRO A O 1
ATOM 796 N N . ILE A 1 96 ? -8.778 -9.519 -3.160 1.00 96.12 96 ILE A N 1
ATOM 797 C CA . ILE A 1 96 ? -10.006 -9.108 -2.464 1.00 96.12 96 ILE A CA 1
ATOM 798 C C . ILE A 1 96 ? -10.661 -7.978 -3.258 1.00 96.12 96 ILE A C 1
ATOM 800 O O . ILE A 1 96 ? -9.985 -7.078 -3.743 1.00 96.12 96 ILE A O 1
ATOM 804 N N . HIS A 1 97 ? -11.984 -8.011 -3.402 1.00 96.88 97 HIS A N 1
ATOM 805 C CA . HIS A 1 97 ? -12.718 -6.915 -4.031 1.00 96.88 97 HIS A CA 1
ATOM 806 C C . HIS A 1 97 ? -12.864 -5.725 -3.069 1.00 96.88 97 HIS A C 1
ATOM 808 O O . HIS A 1 97 ? -13.061 -5.916 -1.871 1.00 96.88 97 HIS A O 1
ATOM 814 N N . SER A 1 98 ? -12.839 -4.488 -3.561 1.00 95.44 98 SER A N 1
ATOM 815 C CA . SER A 1 98 ? -12.924 -3.290 -2.712 1.00 95.44 98 SER A CA 1
ATOM 816 C C . SER A 1 98 ? -14.181 -3.251 -1.825 1.00 95.44 98 SER A C 1
ATOM 818 O O . SER A 1 98 ? -14.114 -2.873 -0.657 1.00 95.44 98 SER A O 1
ATOM 820 N N . SER A 1 99 ? -15.327 -3.729 -2.321 1.00 95.81 99 SER A N 1
ATOM 821 C CA . SER A 1 99 ? -16.554 -3.876 -1.513 1.00 95.81 99 SER A CA 1
ATOM 822 C C . SER A 1 99 ? -16.407 -4.868 -0.351 1.00 95.81 99 SER A C 1
ATOM 824 O O . SER A 1 99 ? -16.969 -4.655 0.723 1.00 95.81 99 SER A O 1
ATOM 826 N N . GLU A 1 100 ? -15.632 -5.932 -0.544 1.00 96.19 100 GLU A N 1
ATOM 827 C CA . GLU A 1 100 ? -15.338 -6.914 0.494 1.00 96.19 100 GLU A CA 1
ATOM 828 C C . GLU A 1 100 ? -14.349 -6.337 1.509 1.00 96.19 100 GLU A C 1
ATOM 830 O O . GLU A 1 100 ? -14.548 -6.463 2.715 1.00 96.19 100 GLU A O 1
ATOM 835 N N . PHE A 1 101 ? -13.343 -5.602 1.032 1.00 96.62 101 PHE A N 1
ATOM 836 C CA . PHE A 1 101 ? -12.372 -4.923 1.882 1.00 96.62 101 PHE A CA 1
ATOM 837 C C . PHE A 1 101 ? -13.046 -3.954 2.866 1.00 96.62 101 PHE A C 1
ATOM 839 O O . PHE A 1 101 ? -12.804 -4.033 4.072 1.00 96.62 101 PHE A O 1
ATOM 846 N N . ILE A 1 102 ? -13.959 -3.091 2.400 1.00 95.94 102 ILE A N 1
ATOM 847 C CA . ILE A 1 102 ? -14.696 -2.192 3.305 1.00 95.94 102 ILE A CA 1
ATOM 848 C C . ILE A 1 102 ? -15.631 -2.945 4.257 1.00 95.94 102 ILE A C 1
ATOM 850 O O . ILE A 1 102 ? -15.789 -2.538 5.408 1.00 95.94 102 ILE A O 1
ATOM 854 N N . ARG A 1 103 ? -16.240 -4.053 3.815 1.00 96.44 103 ARG A N 1
ATOM 855 C CA . ARG A 1 103 ? -17.079 -4.895 4.675 1.00 96.44 103 ARG A CA 1
ATOM 856 C C . ARG A 1 103 ? -16.261 -5.482 5.825 1.00 96.44 103 ARG A C 1
ATOM 858 O O . ARG A 1 103 ? -16.694 -5.408 6.973 1.00 96.44 103 ARG A O 1
ATOM 865 N N . MET A 1 104 ? -15.067 -5.9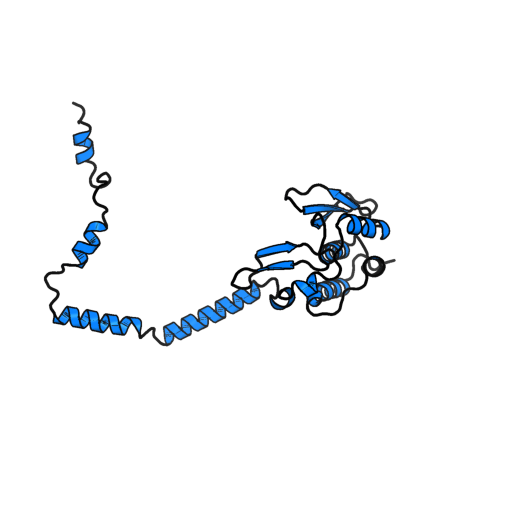93 5.529 1.00 96.19 104 MET A N 1
ATOM 866 C CA . MET A 1 104 ? -14.127 -6.513 6.524 1.00 96.19 104 MET A CA 1
ATOM 867 C C . MET A 1 104 ? -13.659 -5.419 7.493 1.00 96.19 104 MET A C 1
ATOM 869 O O . MET A 1 104 ? -13.661 -5.637 8.702 1.00 96.19 104 MET A O 1
ATOM 873 N N . LEU A 1 105 ? -13.340 -4.217 7.000 1.00 95.44 105 LEU A N 1
ATOM 874 C CA . LEU A 1 105 ? -12.971 -3.081 7.857 1.00 95.44 105 LEU A CA 1
ATOM 875 C C . LEU A 1 105 ? -14.097 -2.684 8.821 1.00 95.44 105 LEU A C 1
ATOM 877 O O . LEU A 1 105 ? -13.851 -2.465 10.007 1.00 95.44 105 LEU A O 1
ATOM 881 N N . LYS A 1 106 ? -15.342 -2.638 8.337 1.00 94.25 106 LYS A N 1
ATOM 882 C CA . LYS A 1 106 ? -16.511 -2.367 9.185 1.00 94.25 106 LYS A CA 1
ATOM 883 C C . LYS A 1 106 ? -16.714 -3.457 10.236 1.00 94.25 106 LYS A C 1
ATOM 885 O O . LYS A 1 106 ? -16.983 -3.133 11.389 1.00 94.25 106 LYS A O 1
ATOM 890 N N . ALA A 1 107 ? -16.528 -4.728 9.871 1.00 92.31 107 ALA A N 1
ATOM 891 C CA . ALA A 1 107 ? -16.579 -5.848 10.814 1.00 92.31 107 ALA A CA 1
ATOM 892 C C . ALA A 1 107 ? -15.461 -5.785 11.873 1.00 92.31 107 ALA A C 1
ATOM 894 O O . ALA A 1 107 ? -15.651 -6.232 13.001 1.00 92.31 107 ALA A O 1
ATOM 895 N N . ALA A 1 108 ? -14.319 -5.177 11.542 1.00 91.88 108 ALA A N 1
ATOM 896 C CA . ALA A 1 108 ? -13.240 -4.902 12.487 1.00 91.88 108 ALA A CA 1
ATOM 897 C C . ALA A 1 108 ? -13.537 -3.732 13.450 1.00 91.88 108 ALA A C 1
ATOM 899 O O . ALA A 1 108 ? -12.734 -3.473 14.343 1.00 91.88 108 ALA A O 1
ATOM 900 N N . GLY A 1 109 ? -14.667 -3.032 13.283 1.00 90.25 109 GLY A N 1
ATOM 901 C CA . GLY A 1 109 ? -15.065 -1.878 14.095 1.00 90.25 109 GLY A CA 1
ATOM 902 C C . GLY A 1 109 ? -14.646 -0.519 13.524 1.00 90.25 109 GLY A C 1
ATOM 903 O O . GLY A 1 109 ? -14.857 0.507 14.171 1.00 90.25 109 GLY A O 1
ATOM 904 N N . VAL A 1 110 ? -14.083 -0.471 12.312 1.00 92.19 110 VAL A N 1
ATOM 905 C CA . VAL A 1 110 ? -13.651 0.7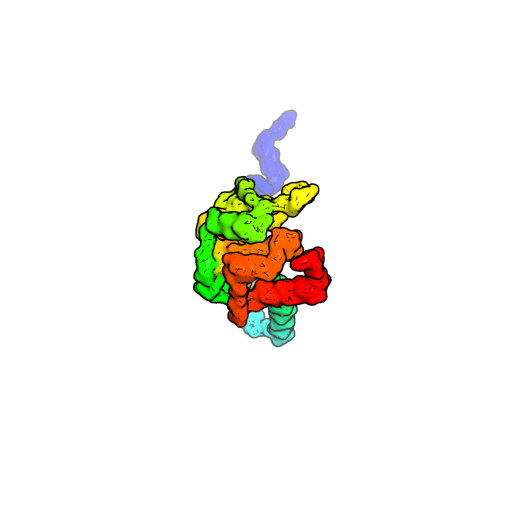85 11.682 1.00 92.19 110 VAL A CA 1
ATOM 906 C C . VAL A 1 110 ? -14.841 1.474 11.011 1.00 92.19 110 VAL A C 1
ATOM 908 O O . VAL A 1 110 ? -15.417 0.961 10.046 1.00 92.19 110 VAL A O 1
ATOM 911 N N . ARG A 1 111 ? -15.193 2.682 11.469 1.00 92.88 111 ARG A N 1
ATOM 912 C CA . ARG A 1 111 ? -16.193 3.526 10.795 1.00 92.88 111 ARG A CA 1
ATOM 913 C C . ARG A 1 111 ? -15.578 4.117 9.530 1.00 92.88 111 ARG A C 1
ATOM 915 O O . ARG A 1 111 ? -14.712 4.986 9.600 1.00 92.88 111 ARG A O 1
ATOM 922 N N . CYS A 1 112 ? -16.003 3.619 8.373 1.00 94.69 112 CYS A N 1
ATOM 923 C CA . CYS A 1 112 ? -15.440 4.017 7.089 1.00 94.69 112 CYS A CA 1
ATOM 924 C C . CYS A 1 112 ? -16.460 3.975 5.943 1.00 94.69 112 CYS A C 1
ATOM 926 O O . CYS A 1 112 ? -17.443 3.224 5.977 1.00 94.69 112 CYS A O 1
ATOM 928 N N . TRP A 1 113 ? -16.218 4.789 4.918 1.00 95.62 113 TRP A N 1
ATOM 929 C CA . TRP A 1 113 ? -16.992 4.831 3.675 1.00 95.62 113 TRP A CA 1
ATOM 930 C C . TRP A 1 113 ? -16.106 5.216 2.492 1.00 95.62 113 TRP A C 1
ATOM 932 O O . TRP A 1 113 ? -15.005 5.745 2.658 1.00 95.62 113 TRP A O 1
ATOM 942 N N . TYR A 1 114 ? -16.601 4.942 1.287 1.00 96.50 114 TYR A N 1
ATOM 943 C CA . TYR A 1 114 ? -15.946 5.366 0.059 1.00 96.50 114 TYR A CA 1
ATOM 944 C C . TYR A 1 114 ? -16.485 6.704 -0.428 1.00 96.50 114 TYR A C 1
ATOM 946 O O . TYR A 1 114 ? -17.684 6.972 -0.365 1.00 96.50 114 TYR A O 1
ATOM 954 N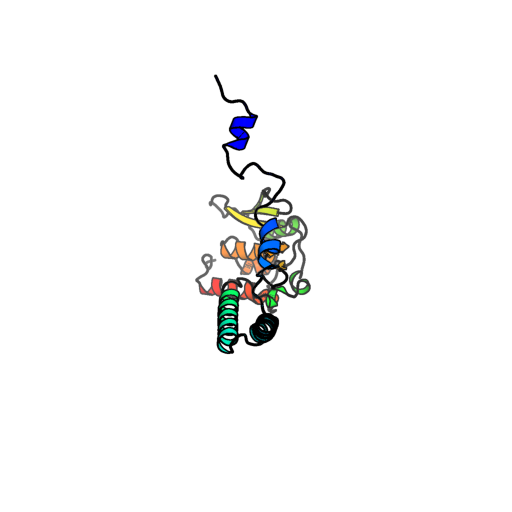 N . ARG A 1 115 ? -15.579 7.521 -0.961 1.00 94.44 115 ARG A N 1
ATOM 955 C CA . ARG A 1 115 ? -15.877 8.723 -1.735 1.00 94.44 115 ARG A CA 1
ATOM 956 C C . ARG A 1 115 ? -15.262 8.581 -3.124 1.00 94.44 115 ARG A C 1
ATOM 958 O O . ARG A 1 115 ? -14.217 7.949 -3.287 1.00 94.44 115 ARG A O 1
ATOM 965 N N . THR A 1 116 ? -15.895 9.195 -4.116 1.00 92.56 116 THR A N 1
ATOM 966 C CA . THR A 1 116 ? -15.354 9.291 -5.473 1.00 92.56 116 THR A CA 1
ATOM 967 C C . THR A 1 116 ? -13.982 9.962 -5.454 1.00 92.56 116 THR A C 1
ATOM 969 O O . THR A 1 116 ? -13.812 11.029 -4.858 1.00 92.56 116 THR A O 1
ATOM 972 N N . HIS A 1 117 ? -13.005 9.322 -6.091 1.00 91.25 117 HIS A N 1
ATOM 973 C CA . HIS A 1 117 ? -11.684 9.892 -6.330 1.00 91.25 117 HIS A CA 1
ATOM 974 C C . HIS A 1 117 ? -11.674 10.625 -7.682 1.00 91.25 117 HIS A C 1
ATOM 976 O O . HIS A 1 117 ? -12.463 10.303 -8.565 1.00 91.25 117 HIS A O 1
ATOM 982 N N . LEU A 1 118 ? -10.779 11.603 -7.855 1.00 88.88 118 LEU A N 1
ATOM 983 C CA . LEU A 1 118 ? -10.679 12.383 -9.100 1.00 88.88 118 LEU A CA 1
ATOM 984 C C . LEU A 1 118 ? -10.198 11.539 -10.292 1.00 88.88 118 LEU A C 1
ATOM 986 O O . LEU A 1 118 ? -10.578 11.784 -11.430 1.00 88.88 118 LEU A O 1
ATOM 990 N N . GLN A 1 119 ? -9.352 10.546 -10.023 1.00 87.19 119 GLN A N 1
ATOM 991 C CA . GLN A 1 119 ? -8.818 9.629 -11.032 1.00 87.19 119 GLN A CA 1
ATOM 992 C C . GLN A 1 119 ? -9.692 8.380 -11.163 1.00 87.19 119 GLN A C 1
ATOM 994 O O . GLN A 1 119 ? -10.056 7.771 -10.153 1.00 87.19 119 GLN A O 1
ATOM 999 N N . ALA A 1 120 ? -9.954 7.973 -12.407 1.00 87.19 120 ALA A N 1
ATOM 1000 C CA . ALA A 1 120 ? -10.672 6.746 -12.728 1.00 87.19 120 ALA A CA 1
ATOM 1001 C C . ALA A 1 120 ? -9.968 5.503 -12.156 1.00 87.19 120 ALA A C 1
ATOM 1003 O O . ALA A 1 120 ? -8.746 5.461 -12.023 1.00 87.19 120 ALA A O 1
ATOM 1004 N N . GLY A 1 121 ? -10.755 4.488 -11.789 1.00 87.44 121 GLY A N 1
ATOM 1005 C CA . GLY A 1 121 ? -10.241 3.240 -11.209 1.00 87.44 121 GLY A CA 1
ATOM 1006 C C . GLY A 1 121 ? -9.783 3.347 -9.748 1.00 87.44 121 GLY A C 1
ATOM 1007 O O . GLY A 1 121 ? -9.385 2.341 -9.162 1.00 87.44 121 GLY A O 1
ATOM 1008 N N . LYS A 1 122 ? -9.877 4.531 -9.130 1.00 92.94 122 LYS A N 1
ATOM 1009 C CA . LYS A 1 122 ? -9.542 4.761 -7.720 1.00 92.94 122 LYS A CA 1
ATOM 1010 C C . LYS A 1 122 ? -10.768 5.240 -6.946 1.00 92.94 122 LYS A C 1
ATOM 1012 O O . LYS A 1 122 ? -11.657 5.891 -7.490 1.00 92.94 122 LYS A O 1
ATOM 1017 N N . ILE A 1 123 ? -10.801 4.929 -5.658 1.00 94.88 123 ILE A N 1
ATOM 1018 C CA . ILE A 1 123 ? -11.795 5.417 -4.698 1.00 94.88 123 ILE A CA 1
ATOM 1019 C C . ILE A 1 123 ? -11.083 5.859 -3.423 1.00 94.88 123 ILE A C 1
ATOM 1021 O O . ILE A 1 123 ? -10.073 5.279 -3.029 1.00 94.88 123 ILE A O 1
ATOM 1025 N N . THR A 1 124 ? -11.594 6.890 -2.764 1.00 95.69 124 THR A N 1
ATOM 1026 C CA . THR A 1 124 ? -11.009 7.395 -1.520 1.00 95.69 124 THR A CA 1
ATOM 1027 C C . THR A 1 124 ? -11.681 6.715 -0.340 1.00 95.69 124 THR A C 1
ATOM 1029 O O . THR A 1 124 ? -12.898 6.812 -0.188 1.00 95.69 124 THR A O 1
ATOM 1032 N N . LEU A 1 125 ? -10.902 6.048 0.510 1.00 95.81 125 LEU A N 1
ATOM 1033 C CA . LEU A 1 125 ? -11.368 5.529 1.788 1.00 95.81 125 LEU A CA 1
ATOM 1034 C C . LEU A 1 125 ? -11.295 6.639 2.835 1.00 95.81 125 LEU A C 1
ATOM 1036 O O . LEU A 1 125 ? -10.212 7.106 3.203 1.00 95.81 125 LEU A O 1
ATOM 1040 N N . VAL A 1 126 ? -12.462 7.033 3.325 1.00 95.44 126 VAL A N 1
ATOM 1041 C CA . VAL A 1 126 ? -12.601 7.967 4.439 1.00 95.44 126 VAL A CA 1
ATOM 1042 C C . VAL A 1 126 ? -12.819 7.159 5.708 1.00 95.44 126 VAL A C 1
ATOM 1044 O O . VAL A 1 126 ? -13.603 6.206 5.718 1.00 95.44 126 VAL A O 1
ATOM 1047 N N . ILE A 1 127 ? -12.103 7.531 6.763 1.00 94.00 127 ILE A N 1
ATOM 1048 C CA . ILE A 1 127 ? -12.207 6.922 8.084 1.00 94.00 127 ILE A CA 1
ATOM 1049 C C . ILE A 1 127 ? -12.656 7.973 9.090 1.00 94.00 127 ILE A C 1
ATOM 1051 O O . ILE A 1 127 ? -12.265 9.135 9.015 1.00 94.00 127 ILE A O 1
ATOM 1055 N N . GLN A 1 128 ? -13.467 7.554 10.050 1.00 91.56 128 GLN A N 1
ATOM 1056 C CA . GLN A 1 128 ? -13.888 8.400 11.153 1.00 91.56 128 GLN A CA 1
ATOM 1057 C C . GLN A 1 128 ? -13.536 7.710 12.464 1.00 91.56 128 GLN A C 1
ATOM 1059 O O . GLN A 1 128 ? -14.119 6.689 12.832 1.00 91.56 128 GLN A O 1
ATOM 1064 N N . ARG A 1 129 ? -12.559 8.265 13.178 1.00 84.31 129 ARG A N 1
ATOM 1065 C CA . ARG A 1 129 ? -12.186 7.786 14.509 1.00 84.31 129 ARG A CA 1
ATOM 1066 C C . ARG A 1 129 ? -13.111 8.442 15.524 1.00 84.31 129 ARG A C 1
ATOM 1068 O O . ARG A 1 129 ? -13.078 9.655 15.637 1.00 84.31 129 ARG A O 1
ATOM 1075 N N . ALA A 1 130 ? -13.910 7.659 16.247 1.00 81.56 130 ALA A N 1
ATOM 1076 C CA . ALA A 1 130 ? -14.782 8.111 17.342 1.00 81.56 130 ALA A CA 1
ATOM 1077 C C . ALA A 1 130 ? -15.350 9.543 17.165 1.00 81.56 130 ALA A C 1
ATOM 1079 O O . ALA A 1 130 ? -16.215 9.741 16.312 1.00 81.56 130 ALA A O 1
ATOM 1080 N N . ASN A 1 131 ? -14.848 10.503 17.952 1.00 80.12 131 ASN A N 1
ATOM 1081 C CA . ASN A 1 131 ? -15.287 11.905 17.998 1.00 80.12 131 ASN A CA 1
ATOM 1082 C C . ASN A 1 131 ? -14.415 12.858 17.158 1.00 80.12 131 ASN A C 1
ATOM 1084 O O . ASN A 1 131 ? -14.520 14.071 17.305 1.00 80.12 131 ASN A O 1
ATOM 1088 N N . PHE A 1 132 ? -13.525 12.331 16.321 1.00 85.31 132 PHE A N 1
ATOM 1089 C CA . PHE A 1 132 ? -12.710 13.129 15.414 1.00 85.31 132 PHE A CA 1
ATOM 1090 C C . PHE A 1 132 ? -13.431 13.361 14.088 1.00 85.31 132 PHE A C 1
ATOM 1092 O O . PHE A 1 132 ? -14.258 12.554 13.645 1.00 85.31 132 PHE A O 1
ATOM 1099 N N . GLU A 1 133 ? -13.064 14.465 13.441 1.00 88.94 133 GLU A N 1
ATOM 1100 C CA . GLU A 1 133 ? -13.495 14.763 12.081 1.00 88.94 133 GLU A CA 1
ATOM 1101 C C . GLU A 1 133 ? -13.080 13.640 11.116 1.00 88.94 133 GLU A C 1
ATOM 1103 O O . GLU A 1 133 ? -12.011 13.036 11.286 1.00 88.94 133 GLU A O 1
ATOM 1108 N N . PRO A 1 134 ? -13.905 13.336 10.099 1.00 92.31 134 PRO A N 1
ATOM 1109 C CA . PRO A 1 134 ? -13.557 12.358 9.084 1.00 92.31 134 PRO A CA 1
ATOM 1110 C C . PRO A 1 134 ? -12.257 12.736 8.374 1.00 92.31 134 PRO A C 1
ATOM 1112 O O . PRO A 1 134 ? -12.123 13.828 7.823 1.00 92.31 134 PRO A O 1
ATOM 1115 N N . GLU A 1 135 ? -11.314 11.804 8.331 1.00 92.19 135 GLU A N 1
ATOM 1116 C CA . GLU A 1 135 ? -10.029 11.995 7.668 1.00 92.19 135 GLU A CA 1
ATOM 1117 C C . GLU A 1 135 ? -9.870 11.028 6.495 1.00 92.19 135 GLU A C 1
ATOM 1119 O O . GLU A 1 135 ? -10.451 9.937 6.442 1.00 92.19 135 GLU A O 1
ATOM 1124 N N . VAL A 1 136 ? -9.042 11.420 5.530 1.00 92.19 136 VAL A N 1
ATOM 1125 C CA . VAL A 1 136 ? -8.664 10.524 4.440 1.00 92.19 136 VAL A CA 1
ATOM 1126 C C . VAL A 1 136 ? -7.721 9.462 4.999 1.00 92.19 136 VAL A C 1
ATOM 1128 O O . VAL A 1 136 ? -6.596 9.755 5.422 1.00 92.19 136 VAL A O 1
ATOM 1131 N N . GLY A 1 137 ? -8.188 8.214 4.995 1.00 88.94 137 GLY A N 1
ATOM 1132 C CA . GLY A 1 137 ? -7.387 7.061 5.379 1.00 88.94 137 GLY A CA 1
ATOM 1133 C C . GLY A 1 137 ? -6.358 6.768 4.297 1.00 88.94 137 GLY A C 1
ATOM 1134 O O . GLY A 1 137 ? -5.160 6.925 4.510 1.00 88.94 137 GLY A O 1
ATOM 1135 N N . CYS A 1 138 ? -6.837 6.383 3.118 1.00 92.94 138 CYS A N 1
ATOM 1136 C CA . CYS A 1 138 ? -6.015 6.129 1.941 1.00 92.94 138 CYS A CA 1
ATOM 1137 C C . CYS A 1 138 ? -6.879 6.123 0.677 1.00 92.94 138 CYS A C 1
ATOM 1139 O O . CYS A 1 138 ? -8.108 6.125 0.751 1.00 92.94 138 CYS A O 1
ATOM 1141 N N . TRP A 1 139 ? -6.252 6.085 -0.494 1.00 93.94 139 TRP A N 1
ATOM 1142 C CA . TRP A 1 139 ? -6.954 5.687 -1.709 1.00 93.94 139 TRP A CA 1
ATOM 1143 C C . TRP A 1 139 ? -6.883 4.162 -1.876 1.00 93.94 139 TRP A C 1
ATOM 1145 O O . TRP A 1 139 ? -5.961 3.494 -1.400 1.00 93.94 139 TRP A O 1
ATOM 1155 N N . VAL A 1 140 ? -7.900 3.619 -2.531 1.00 94.81 140 VAL A N 1
ATOM 1156 C CA . VAL A 1 140 ? -8.147 2.194 -2.738 1.00 94.81 140 VAL A CA 1
ATOM 1157 C C . VAL A 1 140 ? -8.432 1.987 -4.224 1.00 94.81 140 VAL A C 1
ATOM 1159 O O . VAL A 1 140 ? -8.979 2.871 -4.888 1.00 94.81 140 VAL A O 1
ATOM 1162 N N . GLN A 1 141 ? -8.051 0.836 -4.765 1.00 94.31 141 GLN A N 1
ATOM 1163 C CA . GLN A 1 141 ? -8.385 0.479 -6.140 1.00 94.31 141 GLN A CA 1
ATOM 1164 C C . GLN A 1 141 ? -9.842 0.031 -6.240 1.00 94.31 141 GLN A C 1
ATOM 1166 O O . GLN A 1 141 ? -10.336 -0.731 -5.411 1.00 94.31 141 GLN A O 1
ATOM 1171 N N . LEU A 1 142 ? -10.541 0.521 -7.259 1.00 93.94 142 LEU A N 1
ATOM 1172 C CA . LEU A 1 142 ? -11.887 0.072 -7.575 1.00 93.94 142 LEU A CA 1
ATOM 1173 C C . LEU A 1 142 ? -11.821 -1.325 -8.203 1.00 93.94 142 LEU A C 1
ATOM 1175 O O . LEU A 1 142 ? -11.056 -1.546 -9.138 1.00 93.94 142 LEU A O 1
ATOM 1179 N N . GLY A 1 143 ? -12.645 -2.254 -7.720 1.00 94.75 143 GLY A N 1
ATOM 1180 C CA . GLY A 1 143 ? -12.677 -3.618 -8.240 1.00 94.75 143 GLY A CA 1
ATOM 1181 C C . GLY A 1 143 ? -11.840 -4.586 -7.407 1.00 94.75 143 GLY A C 1
ATOM 1182 O O . GLY A 1 143 ? -11.749 -4.460 -6.185 1.00 94.75 143 GLY A O 1
ATOM 1183 N N . PHE A 1 144 ? -11.246 -5.575 -8.072 1.00 95.19 144 PHE A N 1
ATOM 1184 C CA . PHE A 1 144 ? -10.347 -6.535 -7.436 1.00 95.19 144 PHE A CA 1
ATOM 1185 C C . PHE A 1 144 ? -8.991 -5.906 -7.133 1.00 95.19 144 PHE A C 1
ATOM 1187 O O . PHE A 1 144 ? -8.404 -5.224 -7.972 1.00 95.19 144 PHE A O 1
ATOM 1194 N N . MET A 1 145 ? -8.499 -6.171 -5.930 1.00 95.62 145 MET A N 1
ATOM 1195 C CA . MET A 1 145 ? -7.226 -5.694 -5.416 1.00 95.62 145 MET A CA 1
ATOM 1196 C C . MET A 1 145 ? -6.319 -6.890 -5.116 1.00 95.62 145 MET A C 1
ATOM 1198 O O . MET A 1 145 ? -6.778 -7.815 -4.437 1.00 95.62 145 MET A O 1
ATOM 1202 N N . PRO A 1 146 ? -5.050 -6.887 -5.561 1.00 95.44 146 PRO A N 1
ATOM 1203 C CA . PRO A 1 146 ? -4.065 -7.866 -5.109 1.00 95.44 146 PRO A CA 1
ATOM 1204 C C . PRO A 1 146 ? -3.768 -7.711 -3.611 1.00 95.44 146 PRO A C 1
ATOM 1206 O O . PRO A 1 146 ? -4.167 -6.735 -2.973 1.00 95.44 146 PRO A O 1
ATOM 1209 N N . GLU A 1 147 ? -3.052 -8.670 -3.035 1.00 94.44 147 GLU A N 1
ATOM 1210 C CA . GLU A 1 147 ? -2.630 -8.619 -1.636 1.00 94.44 147 GLU A CA 1
ATOM 1211 C C . GLU A 1 147 ? -1.612 -7.503 -1.382 1.00 94.44 147 GLU A C 1
ATOM 1213 O O . GLU A 1 147 ? -1.839 -6.650 -0.519 1.00 94.44 147 GLU A O 1
ATOM 1218 N N . LEU A 1 148 ? -0.549 -7.442 -2.183 1.00 92.38 148 LEU A N 1
ATOM 1219 C CA . LEU A 1 148 ? 0.459 -6.383 -2.151 1.00 92.38 148 LEU A CA 1
ATOM 1220 C C . LEU A 1 148 ? 0.357 -5.486 -3.392 1.00 92.38 148 LEU A C 1
ATOM 1222 O O . LEU A 1 148 ? -0.115 -5.914 -4.442 1.00 92.38 148 LEU A O 1
ATOM 1226 N N . SER A 1 149 ? 0.793 -4.226 -3.279 1.00 91.06 149 SER A N 1
ATOM 1227 C CA . SER A 1 149 ? 0.825 -3.320 -4.439 1.00 91.06 149 SER A CA 1
ATOM 1228 C C . SER A 1 149 ? 1.805 -3.818 -5.495 1.00 91.06 149 SER A C 1
ATOM 1230 O O . SER A 1 149 ? 2.903 -4.261 -5.152 1.00 91.06 149 SER A O 1
ATOM 1232 N N . ILE A 1 150 ? 1.418 -3.703 -6.762 1.00 90.19 150 ILE A N 1
ATOM 1233 C CA . ILE A 1 150 ? 2.225 -4.059 -7.930 1.00 90.19 150 ILE A CA 1
ATOM 1234 C C . ILE A 1 150 ? 2.623 -2.758 -8.627 1.00 90.19 150 ILE A C 1
ATOM 1236 O O . ILE A 1 150 ? 1.756 -1.951 -8.968 1.00 90.19 150 ILE A O 1
ATOM 1240 N N . MET A 1 151 ? 3.926 -2.562 -8.812 1.00 87.88 151 MET A N 1
ATOM 1241 C CA . MET A 1 151 ? 4.502 -1.402 -9.495 1.00 87.88 151 MET A CA 1
ATOM 1242 C C . MET A 1 151 ? 4.718 -1.728 -10.973 1.00 87.88 151 MET A C 1
ATOM 1244 O O . MET A 1 151 ? 4.948 -2.885 -11.318 1.00 87.88 151 MET A O 1
ATOM 1248 N N . ARG A 1 152 ? 4.651 -0.718 -11.837 1.00 85.94 152 ARG A N 1
ATOM 1249 C CA . ARG A 1 152 ? 5.252 -0.774 -13.169 1.00 85.94 152 ARG A CA 1
ATOM 1250 C C . ARG A 1 152 ? 6.681 -0.276 -13.074 1.00 85.94 152 ARG A C 1
ATOM 1252 O O . ARG A 1 152 ? 6.946 0.679 -12.346 1.00 85.94 152 ARG A O 1
ATOM 1259 N N . PHE A 1 153 ? 7.552 -0.906 -13.838 1.00 84.31 153 PHE A N 1
ATOM 1260 C CA . PHE A 1 153 ? 8.938 -0.501 -13.997 1.00 84.31 153 PHE A CA 1
ATOM 1261 C C . PHE A 1 153 ? 9.171 -0.108 -15.452 1.00 84.31 153 PHE A C 1
ATOM 1263 O O . PHE A 1 153 ? 8.471 -0.605 -16.341 1.00 84.31 153 PHE A O 1
ATOM 1270 N N . ASP A 1 154 ? 10.092 0.821 -15.677 1.00 82.88 154 ASP A N 1
ATOM 1271 C CA . ASP A 1 154 ? 10.612 1.102 -17.011 1.00 82.88 154 ASP A CA 1
ATOM 1272 C C . ASP A 1 154 ? 11.676 0.068 -17.425 1.00 82.88 154 ASP A C 1
ATOM 1274 O O . ASP A 1 154 ? 11.921 -0.920 -16.731 1.00 82.88 154 ASP A O 1
ATOM 1278 N N . GLU A 1 155 ? 12.308 0.285 -18.578 1.00 81.38 155 GLU A N 1
ATOM 1279 C CA . GLU A 1 155 ? 13.372 -0.582 -19.107 1.00 81.38 155 GLU A CA 1
ATOM 1280 C C . GLU A 1 155 ? 14.643 -0.598 -18.236 1.00 81.38 155 GLU A C 1
ATOM 1282 O O . GLU A 1 155 ? 15.521 -1.436 -18.440 1.00 81.38 155 GLU A O 1
ATOM 1287 N N . HIS A 1 156 ? 14.746 0.308 -17.262 1.00 77.00 156 HIS A N 1
ATOM 1288 C CA . HIS A 1 156 ? 15.883 0.473 -16.360 1.00 77.00 156 HIS A CA 1
ATOM 1289 C C . HIS A 1 156 ? 15.552 0.070 -14.914 1.00 77.00 156 HIS A C 1
ATOM 1291 O O . HIS A 1 156 ? 16.273 0.451 -13.991 1.00 77.00 156 HIS A O 1
ATOM 1297 N N . ASP A 1 157 ? 14.476 -0.699 -14.706 1.00 72.62 157 ASP A N 1
ATOM 1298 C CA . ASP A 1 157 ? 13.999 -1.135 -13.388 1.00 72.62 157 ASP A CA 1
ATOM 1299 C C . ASP A 1 157 ? 13.668 0.033 -12.433 1.00 72.62 157 ASP A C 1
ATOM 1301 O O . ASP A 1 157 ? 13.653 -0.121 -11.205 1.00 72.62 157 ASP A O 1
ATOM 1305 N N . VAL A 1 158 ? 13.350 1.213 -12.975 1.00 76.94 158 VAL A N 1
ATOM 1306 C CA . VAL A 1 158 ? 12.901 2.367 -12.192 1.00 76.94 158 VAL A CA 1
ATOM 1307 C C . VAL A 1 158 ? 11.380 2.299 -12.031 1.00 76.94 158 VAL A C 1
ATOM 1309 O O . VAL A 1 158 ? 10.654 2.162 -13.020 1.00 76.94 158 VAL A O 1
ATOM 1312 N N . PRO A 1 159 ? 10.847 2.383 -10.797 1.00 78.19 159 PRO A N 1
ATOM 1313 C CA . PRO A 1 159 ? 9.407 2.351 -10.571 1.00 78.19 159 PRO A CA 1
ATOM 1314 C C . PRO A 1 159 ? 8.731 3.590 -11.176 1.00 78.19 159 PRO A C 1
ATOM 1316 O O . PRO A 1 159 ? 9.010 4.716 -10.771 1.00 78.19 159 PRO A O 1
ATOM 1319 N N . LEU A 1 160 ? 7.797 3.374 -12.103 1.00 82.38 160 LEU A N 1
ATOM 1320 C CA . LEU A 1 160 ? 7.018 4.430 -12.755 1.00 82.38 160 LEU A CA 1
ATOM 1321 C C . LEU A 1 160 ? 5.760 4.770 -11.950 1.00 82.38 160 LEU A C 1
ATOM 1323 O O . LEU A 1 160 ? 5.623 5.856 -11.390 1.00 82.38 160 LEU A O 1
ATOM 1327 N N . ASP A 1 161 ? 4.818 3.830 -11.889 1.00 82.56 161 ASP A N 1
ATOM 1328 C CA . ASP A 1 161 ? 3.529 4.004 -11.229 1.00 82.56 161 ASP A CA 1
ATOM 1329 C C . ASP A 1 161 ? 3.018 2.700 -10.598 1.00 82.56 161 ASP A C 1
ATOM 1331 O O . ASP A 1 161 ? 3.490 1.597 -10.873 1.00 82.56 161 ASP A O 1
ATOM 1335 N N . GLU A 1 162 ? 2.038 2.810 -9.700 1.00 86.12 162 GLU A N 1
ATOM 1336 C CA . GLU A 1 162 ? 1.344 1.638 -9.161 1.00 86.12 162 GLU A CA 1
ATOM 1337 C C . GLU A 1 162 ? 0.366 1.090 -10.214 1.00 86.12 162 GLU A C 1
ATOM 1339 O O . 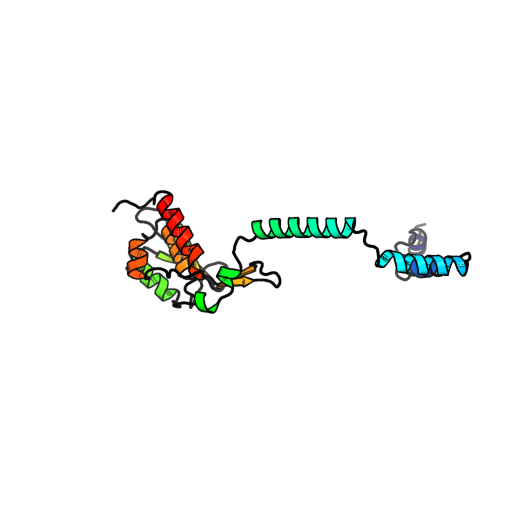GLU A 1 162 ? -0.715 1.648 -10.408 1.00 86.12 162 GLU A O 1
ATOM 1344 N N . LYS A 1 163 ? 0.716 -0.041 -10.847 1.00 88.06 163 LYS A N 1
ATOM 1345 C CA . LYS A 1 163 ? -0.164 -0.801 -11.757 1.00 88.06 163 LYS A CA 1
ATOM 1346 C C . LYS A 1 163 ? -1.451 -1.203 -11.051 1.00 88.06 163 LYS A C 1
ATOM 1348 O O . LYS A 1 163 ? -2.537 -1.010 -11.592 1.00 88.06 163 LYS A O 1
ATOM 1353 N N . PHE A 1 164 ? -1.304 -1.777 -9.855 1.00 91.31 164 PHE A N 1
ATOM 1354 C CA . PHE A 1 164 ? -2.414 -2.191 -9.010 1.00 91.31 164 PHE A CA 1
ATOM 1355 C C . PHE A 1 164 ? -2.129 -1.926 -7.534 1.00 91.31 164 PHE A C 1
ATOM 1357 O O . PHE A 1 164 ? -1.042 -2.211 -7.026 1.00 91.31 164 PHE A O 1
ATOM 1364 N N . ARG A 1 165 ? -3.144 -1.445 -6.815 1.00 92.81 165 ARG A N 1
ATOM 1365 C CA . ARG A 1 165 ? -3.067 -1.177 -5.377 1.00 92.81 165 ARG A CA 1
ATOM 1366 C C . ARG A 1 165 ? -3.385 -2.420 -4.562 1.00 92.81 165 ARG A C 1
ATOM 1368 O O . ARG A 1 165 ? -4.485 -2.960 -4.665 1.00 92.81 165 ARG A O 1
ATOM 1375 N N . GLY A 1 166 ? -2.465 -2.804 -3.683 1.00 94.25 166 GLY A N 1
ATOM 1376 C CA . GLY A 1 166 ? -2.664 -3.922 -2.766 1.00 94.25 166 GLY A CA 1
ATOM 1377 C C . GLY A 1 166 ? -3.556 -3.574 -1.579 1.00 94.25 166 GLY A C 1
ATOM 1378 O O . GLY A 1 166 ? -3.423 -2.495 -0.990 1.00 94.25 166 GLY A O 1
ATOM 1379 N N . TRP A 1 167 ? -4.430 -4.493 -1.166 1.00 95.56 167 TRP A N 1
ATOM 1380 C CA . TRP A 1 167 ? -5.284 -4.270 0.005 1.00 95.56 167 TRP A CA 1
ATOM 1381 C C . TRP A 1 167 ? -4.486 -4.260 1.314 1.00 95.56 167 TRP A C 1
ATOM 1383 O O . TRP A 1 167 ? -4.838 -3.500 2.220 1.00 95.56 167 TRP A O 1
ATOM 1393 N N . ARG A 1 168 ? -3.365 -4.996 1.418 1.00 94.00 168 ARG A N 1
ATOM 1394 C CA . ARG A 1 168 ? -2.469 -4.875 2.583 1.00 94.00 168 ARG A CA 1
ATOM 1395 C C . ARG A 1 168 ? -1.755 -3.539 2.619 1.00 94.00 168 ARG A C 1
ATOM 1397 O O . ARG A 1 168 ? -1.554 -3.007 3.701 1.00 94.00 168 ARG A O 1
ATOM 1404 N N . THR A 1 169 ? -1.429 -2.949 1.472 1.00 91.75 169 THR A N 1
ATOM 1405 C CA . THR A 1 169 ? -0.851 -1.599 1.435 1.00 91.75 169 THR A CA 1
ATOM 1406 C C . THR A 1 169 ? -1.836 -0.573 2.002 1.00 91.75 169 THR A C 1
ATOM 1408 O O . THR A 1 169 ? -1.449 0.301 2.776 1.00 91.75 169 THR A O 1
ATOM 1411 N N . CYS A 1 170 ? -3.128 -0.700 1.680 1.00 93.94 170 CYS A N 1
ATOM 1412 C CA . CYS A 1 170 ? -4.178 0.115 2.296 1.00 93.94 170 CYS A CA 1
ATOM 1413 C C . CYS A 1 170 ? -4.303 -0.160 3.805 1.00 93.94 170 CYS A C 1
ATOM 1415 O O . CYS A 1 170 ? -4.372 0.783 4.591 1.00 93.94 170 CYS A O 1
ATOM 1417 N N . LEU A 1 171 ? -4.279 -1.431 4.219 1.00 94.62 171 LEU A N 1
ATOM 1418 C CA . LEU A 1 171 ? -4.340 -1.833 5.627 1.00 94.62 171 LEU A CA 1
ATOM 1419 C C . LEU A 1 171 ? -3.158 -1.285 6.443 1.00 94.62 171 LEU A C 1
ATOM 1421 O O . LEU A 1 171 ? -3.369 -0.766 7.536 1.00 94.62 171 LEU A O 1
ATOM 1425 N N . LEU A 1 172 ? -1.942 -1.309 5.890 1.00 92.50 172 LEU A N 1
ATOM 1426 C CA . LEU A 1 172 ? -0.746 -0.734 6.509 1.00 92.50 172 LEU A CA 1
ATOM 1427 C C . LEU A 1 172 ? -0.947 0.750 6.816 1.00 92.50 172 LEU A C 1
ATOM 1429 O O . LEU A 1 172 ? -0.692 1.186 7.933 1.00 92.50 172 LEU A O 1
ATOM 1433 N N . GLN A 1 173 ? -1.458 1.524 5.854 1.00 92.00 173 GLN A N 1
ATOM 1434 C CA . GLN A 1 173 ? -1.715 2.952 6.061 1.00 92.00 173 GLN A CA 1
ATOM 1435 C C . GLN A 1 173 ? -2.747 3.202 7.167 1.00 92.00 173 GLN A C 1
ATOM 1437 O O . GLN A 1 173 ? -2.601 4.155 7.929 1.00 92.00 173 GLN A O 1
ATOM 1442 N N . LEU A 1 174 ? -3.758 2.338 7.296 1.00 92.12 174 LEU A N 1
ATOM 1443 C CA . LEU A 1 174 ? -4.734 2.417 8.385 1.00 92.12 174 LEU A CA 1
ATOM 1444 C C . LEU A 1 174 ? -4.115 2.091 9.750 1.00 92.12 174 LEU A C 1
ATOM 1446 O O . LEU A 1 174 ? -4.430 2.772 10.725 1.00 92.12 174 LEU A O 1
ATOM 1450 N N . ILE A 1 175 ? -3.222 1.100 9.821 1.00 91.06 175 ILE A N 1
ATOM 1451 C CA . ILE A 1 175 ? -2.489 0.759 11.050 1.00 91.06 175 ILE A CA 1
ATOM 1452 C C . ILE A 1 175 ? -1.587 1.926 11.468 1.00 91.06 175 ILE A C 1
AT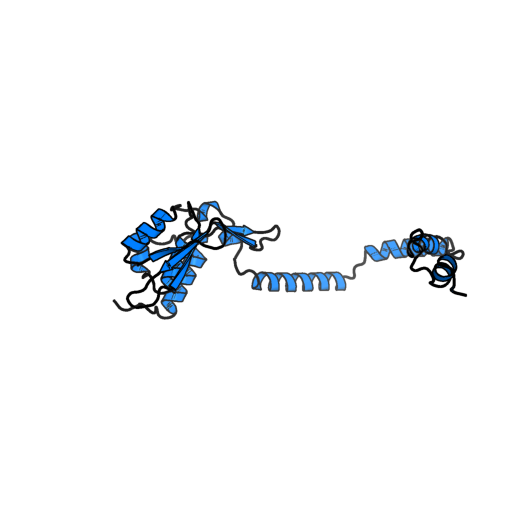OM 1454 O O . ILE A 1 175 ? -1.656 2.377 12.610 1.00 91.06 175 ILE A O 1
ATOM 1458 N N . LEU A 1 176 ? -0.809 2.478 10.531 1.00 87.19 176 LEU A N 1
ATOM 1459 C CA . LEU A 1 176 ? 0.078 3.622 10.778 1.00 87.19 176 LEU A CA 1
ATOM 1460 C C . LEU A 1 176 ? -0.690 4.884 11.208 1.00 87.19 176 LEU A C 1
ATOM 1462 O O . LEU A 1 176 ? -0.190 5.676 12.002 1.00 87.19 176 LEU A O 1
ATOM 1466 N N . LYS A 1 177 ? -1.921 5.063 10.712 1.00 87.06 177 LYS A N 1
ATOM 1467 C CA . LYS A 1 177 ? -2.842 6.139 11.122 1.00 87.06 177 LYS A CA 1
ATOM 1468 C C . LYS A 1 177 ? -3.588 5.845 12.417 1.00 87.06 177 LYS A C 1
ATOM 1470 O O . LYS A 1 177 ? -4.422 6.652 12.830 1.00 87.06 177 LYS A O 1
ATOM 1475 N N . SER A 1 178 ? -3.320 4.711 13.060 1.00 87.12 178 SER A N 1
ATOM 1476 C CA . SER A 1 178 ? -4.010 4.329 14.284 1.00 87.12 178 SER A CA 1
ATOM 1477 C C . SER A 1 178 ? -5.537 4.253 14.093 1.00 87.12 178 SER A C 1
ATOM 1479 O O . SER A 1 178 ? -6.310 4.660 14.956 1.00 87.12 178 SER A O 1
ATOM 1481 N N . ALA A 1 179 ? -5.988 3.774 12.931 1.00 88.25 179 ALA A N 1
ATOM 1482 C CA . ALA A 1 179 ? -7.406 3.573 12.625 1.00 88.25 179 ALA A CA 1
ATOM 1483 C C . ALA A 1 179 ? -7.880 2.150 12.959 1.00 88.25 179 ALA A C 1
ATOM 1485 O O . ALA A 1 179 ? -9.055 1.930 13.241 1.00 88.25 179 ALA A O 1
ATOM 1486 N N . ILE A 1 180 ? -6.959 1.189 12.919 1.00 91.31 180 ILE A N 1
ATOM 1487 C CA . ILE A 1 180 ? -7.148 -0.206 13.314 1.00 91.31 180 ILE A CA 1
ATOM 1488 C C . ILE A 1 180 ? -5.861 -0.684 13.990 1.00 91.31 180 ILE A C 1
ATOM 1490 O O . ILE A 1 180 ? -4.767 -0.297 13.579 1.00 91.31 180 ILE A O 1
ATOM 1494 N N . SER A 1 181 ? -5.975 -1.506 15.033 1.00 90.75 181 SER A N 1
ATOM 1495 C CA . SER A 1 181 ? -4.802 -2.112 15.664 1.00 90.75 181 SER A CA 1
ATOM 1496 C C . SER A 1 181 ? -4.271 -3.275 14.831 1.00 90.75 181 SER A C 1
ATOM 1498 O O . SER A 1 181 ? -5.023 -3.963 14.139 1.00 90.75 181 SER A O 1
ATOM 1500 N N . GLU A 1 182 ? -2.972 -3.537 14.938 1.00 90.69 182 GLU A N 1
ATOM 1501 C CA . GLU A 1 182 ? -2.337 -4.658 14.244 1.00 90.69 182 GLU A CA 1
ATOM 1502 C C . GLU A 1 182 ? -2.956 -6.010 14.635 1.00 90.69 182 GLU A C 1
ATOM 1504 O O . GLU A 1 182 ? -3.286 -6.808 13.764 1.00 90.69 182 GLU A O 1
ATOM 1509 N N . ARG A 1 183 ? -3.230 -6.227 15.930 1.00 91.56 183 ARG A N 1
ATOM 1510 C CA . ARG A 1 183 ? -3.919 -7.435 16.416 1.00 91.56 183 ARG A CA 1
ATOM 1511 C C . ARG A 1 183 ? -5.261 -7.639 15.710 1.00 91.56 183 ARG A C 1
ATOM 1513 O O . ARG A 1 183 ? -5.559 -8.740 15.257 1.00 91.56 183 ARG A O 1
ATOM 1520 N N . LYS A 1 184 ? -6.065 -6.577 15.590 1.00 93.06 184 LYS A N 1
ATOM 1521 C CA . LYS A 1 184 ? -7.382 -6.666 14.949 1.00 93.06 184 LYS A CA 1
ATOM 1522 C C . LYS A 1 184 ? -7.274 -6.870 13.442 1.00 93.06 184 LYS A C 1
ATOM 1524 O O . LYS A 1 184 ? -8.074 -7.601 12.861 1.00 93.06 184 LYS A O 1
ATOM 1529 N N . ALA A 1 185 ? -6.279 -6.247 12.819 1.00 93.00 185 ALA A N 1
ATOM 1530 C CA . ALA A 1 185 ? -5.963 -6.463 11.418 1.00 93.00 185 ALA A CA 1
ATOM 1531 C C . ALA A 1 185 ? -5.602 -7.936 11.153 1.00 93.00 185 ALA A C 1
ATOM 1533 O O . ALA A 1 185 ? -6.159 -8.535 10.237 1.00 93.00 185 ALA A O 1
ATOM 1534 N N . ASP A 1 186 ? -4.767 -8.546 11.995 1.00 93.56 186 ASP A N 1
ATOM 1535 C CA . ASP A 1 186 ? -4.391 -9.959 11.885 1.00 93.56 186 ASP A CA 1
ATOM 1536 C C . ASP A 1 186 ? -5.575 -10.913 12.091 1.00 93.56 186 ASP A C 1
ATOM 1538 O O . ASP A 1 186 ? -5.684 -11.909 11.377 1.00 93.56 186 ASP A O 1
ATOM 1542 N N . GLU A 1 187 ? -6.480 -10.616 13.028 1.00 94.38 187 GLU A N 1
ATOM 1543 C CA . GLU A 1 187 ? -7.693 -11.416 13.259 1.00 94.38 187 GLU A CA 1
ATOM 1544 C C . GLU A 1 187 ? -8.624 -11.436 12.040 1.00 94.38 187 GLU A C 1
ATOM 1546 O O . GLU A 1 187 ? -9.188 -12.475 11.702 1.00 94.38 187 GLU A O 1
ATOM 1551 N N . VAL A 1 188 ? -8.814 -10.283 11.391 1.00 94.25 188 VAL A N 1
ATOM 1552 C CA . VAL A 1 188 ? -9.816 -10.119 10.327 1.00 94.25 188 VAL A CA 1
ATOM 1553 C C . VAL A 1 188 ? -9.240 -10.431 8.946 1.00 94.25 188 VAL A C 1
ATOM 1555 O O . VAL A 1 188 ? -9.898 -11.075 8.130 1.00 94.25 188 VAL A O 1
ATOM 1558 N N . PHE A 1 189 ? -8.018 -9.979 8.670 1.00 93.75 189 PHE A N 1
ATOM 1559 C CA . PHE A 1 189 ? -7.376 -10.094 7.358 1.00 93.75 189 PHE A CA 1
ATOM 1560 C C . PHE A 1 189 ? -6.342 -11.222 7.284 1.00 93.75 189 PHE A C 1
ATOM 1562 O O . PHE A 1 189 ? -5.928 -11.601 6.186 1.00 93.75 189 PHE A O 1
ATOM 1569 N N . GLY A 1 190 ? -5.954 -11.789 8.426 1.00 92.94 190 GLY A N 1
ATOM 1570 C CA . GLY A 1 190 ? -4.906 -12.793 8.521 1.00 92.94 190 GLY A CA 1
ATOM 1571 C C . GLY A 1 190 ? -3.507 -12.181 8.581 1.00 92.94 190 GLY A C 1
ATOM 1572 O O . GLY A 1 190 ? -3.222 -11.122 8.007 1.00 92.94 190 GLY A O 1
ATOM 1573 N N . ARG A 1 191 ? -2.599 -12.903 9.241 1.00 92.62 191 ARG A N 1
ATOM 1574 C CA . ARG A 1 191 ? -1.198 -12.493 9.389 1.00 92.62 191 ARG A CA 1
ATOM 1575 C C . ARG A 1 191 ? -0.500 -12.344 8.031 1.00 92.62 191 ARG A C 1
ATOM 1577 O O . ARG A 1 191 ? -0.805 -13.102 7.103 1.00 92.62 191 ARG A O 1
ATOM 1584 N N . PRO A 1 192 ? 0.422 -11.377 7.886 1.00 91.50 192 PRO A N 1
ATOM 1585 C CA . PRO A 1 192 ? 1.254 -11.268 6.694 1.00 91.50 192 PRO A CA 1
ATOM 1586 C C . PRO A 1 192 ? 2.181 -12.480 6.569 1.00 91.50 192 PRO A C 1
ATOM 1588 O O . PRO A 1 192 ? 2.608 -13.069 7.567 1.00 91.50 192 PRO A O 1
ATOM 1591 N N . LYS A 1 193 ? 2.514 -12.847 5.328 1.00 90.62 193 LYS A N 1
ATOM 1592 C CA . LYS A 1 193 ? 3.531 -13.869 5.061 1.00 90.62 193 LYS A CA 1
ATOM 1593 C C . LYS A 1 193 ? 4.919 -13.330 5.437 1.00 90.62 193 LYS A C 1
ATOM 1595 O O . LYS A 1 193 ? 5.126 -12.121 5.500 1.00 90.62 193 LYS A O 1
ATOM 1600 N N . GLN A 1 194 ? 5.870 -14.231 5.674 1.00 87.50 194 GLN A N 1
ATOM 1601 C CA . GLN A 1 194 ? 7.272 -13.906 5.993 1.00 87.50 194 GLN A CA 1
ATOM 1602 C C . GLN A 1 194 ? 8.202 -14.118 4.784 1.00 87.50 194 GLN A C 1
ATOM 1604 O O . GLN A 1 194 ? 9.361 -14.479 4.945 1.00 87.50 194 GLN A O 1
ATOM 1609 N N . THR A 1 195 ? 7.679 -13.962 3.566 1.00 86.75 195 THR A N 1
ATOM 1610 C CA . THR A 1 195 ? 8.467 -14.089 2.331 1.00 86.75 195 THR A CA 1
ATOM 1611 C C . THR A 1 195 ? 9.128 -12.759 1.968 1.00 86.75 195 THR A C 1
ATOM 1613 O O . THR A 1 195 ? 8.726 -11.706 2.470 1.00 86.75 195 THR A O 1
ATOM 1616 N N . GLU A 1 196 ? 10.107 -12.787 1.062 1.00 85.31 196 GLU A N 1
ATOM 1617 C CA . GLU A 1 196 ? 10.856 -11.597 0.623 1.00 85.31 196 GLU A CA 1
ATOM 1618 C C . GLU A 1 196 ? 9.944 -10.470 0.115 1.00 85.31 196 GLU A C 1
ATOM 1620 O O . GLU A 1 196 ? 10.132 -9.310 0.461 1.00 85.31 196 GLU A O 1
ATOM 1625 N N . GLN A 1 197 ? 8.859 -10.792 -0.594 1.00 85.69 197 GLN A N 1
ATOM 1626 C CA . GLN A 1 197 ? 7.924 -9.788 -1.126 1.00 85.69 197 GLN A CA 1
ATOM 1627 C C . GLN A 1 197 ? 7.188 -9.011 -0.019 1.00 85.69 197 GLN A C 1
ATOM 1629 O O . GLN A 1 197 ? 6.737 -7.883 -0.234 1.00 85.69 197 GLN A O 1
ATOM 1634 N N . PHE A 1 198 ? 7.050 -9.618 1.165 1.00 87.81 198 PHE A N 1
ATOM 1635 C CA . PHE A 1 198 ? 6.434 -9.019 2.350 1.00 87.81 198 PHE A CA 1
ATOM 1636 C C . PHE A 1 198 ? 7.450 -8.316 3.252 1.00 87.81 198 PHE A C 1
ATOM 1638 O O . PHE A 1 198 ? 7.036 -7.669 4.218 1.00 87.81 198 PHE A O 1
ATOM 1645 N N . HIS A 1 199 ? 8.749 -8.410 2.953 1.00 86.94 199 HIS A N 1
ATOM 1646 C CA . HIS A 1 199 ? 9.816 -7.874 3.790 1.00 86.94 199 HIS A CA 1
ATOM 1647 C C . HIS A 1 199 ? 9.585 -6.397 4.121 1.00 86.94 199 HIS A C 1
ATOM 1649 O O . HIS A 1 199 ? 9.499 -6.055 5.298 1.00 86.94 199 HIS A O 1
ATOM 1655 N N . ARG A 1 200 ? 9.324 -5.543 3.122 1.00 84.19 200 ARG A N 1
ATOM 1656 C CA . ARG A 1 200 ? 9.001 -4.121 3.336 1.00 84.19 200 ARG A CA 1
ATOM 1657 C C . ARG A 1 200 ? 7.773 -3.880 4.217 1.00 84.19 200 ARG A C 1
ATOM 1659 O O . ARG A 1 200 ? 7.770 -2.971 5.045 1.00 84.19 200 ARG A O 1
ATOM 1666 N N . TYR A 1 201 ? 6.710 -4.662 4.037 1.00 88.19 201 TYR A N 1
ATOM 1667 C CA . TYR A 1 201 ? 5.501 -4.543 4.860 1.00 88.19 201 TYR A CA 1
ATOM 1668 C C . TYR A 1 201 ? 5.819 -4.885 6.323 1.00 88.19 201 TYR A C 1
ATOM 1670 O O . TYR A 1 201 ? 5.503 -4.114 7.231 1.00 88.19 201 TYR A O 1
ATOM 1678 N N . ASN A 1 202 ? 6.504 -6.008 6.544 1.00 90.12 202 ASN A N 1
ATOM 1679 C CA . ASN A 1 202 ? 6.869 -6.494 7.872 1.00 90.12 202 ASN A CA 1
ATOM 1680 C C . ASN A 1 202 ? 7.897 -5.583 8.559 1.00 90.12 202 ASN A C 1
ATOM 1682 O O . ASN A 1 202 ? 7.742 -5.297 9.745 1.00 90.12 202 ASN A O 1
ATOM 1686 N N . SER A 1 203 ? 8.895 -5.077 7.831 1.00 86.56 203 SER A N 1
ATOM 1687 C CA . SER A 1 203 ? 9.914 -4.160 8.354 1.00 86.56 203 SER A CA 1
ATOM 1688 C C . SER A 1 203 ? 9.325 -2.796 8.717 1.00 86.56 203 SER A C 1
ATOM 1690 O O . SER A 1 203 ? 9.700 -2.211 9.737 1.00 86.56 203 SER A O 1
ATOM 1692 N N . THR A 1 204 ? 8.334 -2.321 7.954 1.00 86.81 204 THR A N 1
ATOM 1693 C CA . THR A 1 204 ? 7.586 -1.098 8.283 1.00 86.81 204 THR A CA 1
ATOM 1694 C C . THR A 1 204 ? 6.776 -1.286 9.564 1.00 86.81 204 THR A C 1
ATOM 1696 O O . THR A 1 204 ? 6.830 -0.436 10.452 1.00 86.81 204 THR A O 1
ATOM 1699 N N . LEU A 1 205 ? 6.063 -2.410 9.704 1.00 87.75 205 LEU A N 1
ATOM 1700 C CA . LEU A 1 205 ? 5.332 -2.718 10.936 1.00 87.75 205 LEU A CA 1
ATOM 1701 C C . LEU A 1 205 ? 6.271 -2.888 12.130 1.00 87.75 205 LEU A C 1
ATOM 1703 O O . LEU A 1 205 ? 5.994 -2.359 13.199 1.00 87.75 205 LEU A O 1
ATOM 1707 N N . GLN A 1 206 ? 7.402 -3.570 11.957 1.00 87.00 206 GLN A N 1
ATOM 1708 C CA . GLN A 1 206 ? 8.403 -3.724 13.009 1.00 87.00 206 GLN A CA 1
ATOM 1709 C C . GLN A 1 206 ? 8.954 -2.367 13.457 1.00 87.00 206 GLN A C 1
ATOM 1711 O O . GLN A 1 206 ? 8.981 -2.086 14.653 1.00 87.00 206 GLN A O 1
ATOM 1716 N N . SER A 1 207 ? 9.320 -1.503 12.509 1.00 83.69 207 SER A N 1
ATOM 1717 C CA . SER A 1 207 ? 9.751 -0.131 12.795 1.00 83.69 207 SER A CA 1
ATOM 1718 C C . SER A 1 207 ? 8.673 0.650 13.547 1.00 83.69 207 SER A C 1
ATOM 1720 O O . SER A 1 207 ? 8.970 1.324 14.529 1.00 83.69 207 SER A O 1
ATOM 1722 N N . PHE A 1 208 ? 7.408 0.508 13.148 1.00 81.50 208 PHE A N 1
ATOM 1723 C CA . PHE A 1 208 ? 6.278 1.150 13.817 1.00 81.50 208 PHE A CA 1
ATOM 1724 C C . PHE A 1 208 ? 6.057 0.639 15.250 1.00 81.50 208 PHE A C 1
ATOM 1726 O O . PHE A 1 208 ? 5.799 1.437 16.150 1.00 81.50 208 PHE A O 1
ATOM 1733 N N . ARG A 1 209 ? 6.210 -0.670 15.498 1.00 83.31 209 ARG A N 1
ATOM 1734 C CA . ARG A 1 209 ? 6.167 -1.244 16.855 1.00 83.31 209 ARG A CA 1
ATOM 1735 C C . ARG A 1 209 ? 7.290 -0.677 17.726 1.00 83.31 209 ARG A C 1
ATOM 1737 O O . ARG A 1 209 ? 7.037 -0.280 18.861 1.00 83.31 209 ARG A O 1
ATOM 1744 N N . ASN A 1 210 ? 8.502 -0.601 17.176 1.00 82.56 210 ASN A N 1
ATOM 1745 C CA . ASN A 1 210 ? 9.688 -0.102 17.875 1.00 82.56 210 ASN A CA 1
ATOM 1746 C C . ASN A 1 210 ? 9.609 1.402 18.179 1.00 82.56 210 ASN A C 1
ATOM 1748 O O . ASN A 1 210 ? 10.138 1.847 19.191 1.00 82.56 210 ASN A O 1
ATOM 1752 N N . ALA A 1 211 ? 8.920 2.180 17.340 1.00 76.62 211 ALA A N 1
ATOM 1753 C CA . ALA A 1 211 ? 8.743 3.622 17.512 1.00 76.62 211 ALA A CA 1
ATOM 1754 C C . ALA A 1 211 ? 7.758 4.017 18.636 1.00 76.62 211 ALA A C 1
ATOM 1756 O O . ALA A 1 211 ? 7.514 5.205 18.834 1.00 76.62 211 ALA A O 1
ATOM 1757 N N . GLY A 1 212 ? 7.193 3.053 19.374 1.00 60.16 212 GLY A N 1
ATOM 1758 C CA . GLY A 1 212 ? 6.219 3.318 20.433 1.00 60.16 212 GLY A CA 1
ATOM 1759 C C . GLY A 1 212 ? 4.830 3.548 19.847 1.00 60.16 212 GLY A C 1
ATOM 1760 O O . GLY A 1 212 ? 4.412 4.670 19.565 1.00 60.16 212 GLY A O 1
ATOM 1761 N N . ASN A 1 213 ? 4.114 2.447 19.636 1.00 57.91 213 ASN A N 1
ATOM 1762 C CA . ASN A 1 213 ? 2.790 2.418 19.029 1.00 57.91 213 ASN A CA 1
ATOM 1763 C C . ASN A 1 213 ? 1.814 3.378 19.752 1.00 57.91 213 ASN A C 1
ATOM 1765 O O . ASN A 1 213 ? 1.521 3.190 20.932 1.00 57.91 213 ASN A O 1
ATOM 1769 N N . ARG A 1 214 ? 1.268 4.386 19.052 1.00 54.09 214 ARG A N 1
ATOM 1770 C CA . ARG A 1 214 ? 0.355 5.403 19.633 1.00 54.09 214 ARG A CA 1
ATOM 1771 C C . ARG A 1 214 ? -0.985 4.840 20.138 1.00 54.09 214 ARG A C 1
ATOM 1773 O O . ARG A 1 214 ? -1.730 5.559 20.791 1.00 54.09 214 ARG A O 1
ATOM 1780 N N . LEU A 1 215 ? -1.286 3.573 19.842 1.00 51.97 215 LEU A N 1
ATOM 1781 C CA . LEU A 1 215 ? -2.477 2.840 20.298 1.00 51.97 215 LEU A CA 1
ATOM 1782 C C . LEU A 1 215 ? -2.156 1.652 21.219 1.00 51.97 215 LEU A C 1
ATOM 1784 O O . LEU A 1 215 ? -2.998 0.778 21.405 1.00 51.97 215 LEU A O 1
ATOM 1788 N N . GLY A 1 216 ? -0.937 1.559 21.752 1.00 39.97 216 GLY A N 1
ATOM 1789 C CA . GLY A 1 216 ? -0.517 0.471 22.643 1.00 39.97 216 GLY A CA 1
ATOM 1790 C C . GLY A 1 216 ? -1.104 0.557 24.055 1.00 39.97 216 GLY A C 1
ATOM 1791 O O . GLY A 1 216 ? -0.355 0.468 25.021 1.00 39.97 216 GLY A O 1
ATOM 1792 N N . GLY A 1 217 ? -2.415 0.748 24.177 1.00 38.06 217 GLY A N 1
ATOM 1793 C CA . GLY A 1 217 ? -3.138 0.779 25.441 1.00 38.06 217 GLY A CA 1
ATOM 1794 C C . GLY A 1 217 ? -4.614 0.489 25.208 1.00 38.06 217 GLY A C 1
ATOM 1795 O O . GLY A 1 217 ? -5.364 1.428 24.981 1.00 38.06 217 GLY A O 1
ATOM 1796 N N . GLU A 1 218 ? -4.957 -0.806 25.173 1.00 31.91 218 GLU A N 1
ATOM 1797 C CA . GLU A 1 218 ? -6.220 -1.449 25.610 1.00 31.91 218 GLU A CA 1
ATOM 1798 C C . GLU A 1 218 ? -6.231 -2.956 25.264 1.00 31.91 218 GLU A C 1
ATOM 1800 O O . GLU A 1 218 ? -6.184 -3.353 24.069 1.00 31.91 218 GLU A O 1
#

Foldseek 3Di:
DDDDPVRVVVVPPDPPPPPDDPCNCVVVVVVDPPPCDPVNVVVVVVVVVVVVPPPDVVNVVVVVVVVVVVVVVVVVVCPDDLVLQVDPPVQLPDKDAPVRLVVLCVVLVWPWDWDDDPDPQKIWIWTDDDPDDIDTQDIAGHTIAGQQWHFDADPVSHTDGGPGHHSLVSVLSCCLVVRGPPVSCCVRVNDDDPDSNCCVVVVSVVVCVVVPRPPPDD

Secondary structure (DSSP, 8-state):
-PPPHHHHHHHS-STT-TT--TTHHHHHHHS--TT--HHHHHHHHHHHHHHHH---HHHHHHHHHHHHHHHHHHHHH-SS-HHHHS-HHHHH-S-EEHHHHHHHHHHTT-EEEEEE-SSTTEEEEEEE-TTSPPEEEEEEESSEE-SS-EEEE-TTS-EEEEEE--HHHHHHHHHHTTSS-HHHHHHHH-PPP-SGGGHHHHHHHHHHHHTT-TT---

Radius of gyration: 32.68 Å; Cα contacts (8 Å, |Δi|>4): 223; chains: 1; bounding box: 66×73×78 Å

Sequence (218 aa):
MQPTFEEIQAAQGTRLRQDVNPWDTYSAEMDFDPDITPELQRQIDEYAQHTHENSSNQNKEELARWKEENESVAKEYQWVTPEEYRDEGARVGRPIHSSEFIRMLKAAGVRCWYRTHLQAGKITLVIQRANFEPEVGCWVQLGFMPELSIMRFDEHDVPLDEKFRGWRTCLLQLILKSAISERKADEVFGRPKQTEQFHRYNSTLQSFRNAGNRLGGE

pLDDT: mean 77.43, std 16.19, range [31.91, 96.88]

Mean predicted aligned error: 16.1 Å